Protein AF-A0A2B7YJL4-F1 (afdb_monomer_lite)

pLDDT: mean 85.76, std 15.24, range [23.42, 98.31]

Organism: Fusobacterium nucleatum subsp. polymorphum (NCBI:txid76857)

InterPro domains:
  IPR059470 Domain of unknown function DUF8426 [PF28530] (37-171)

Secondary structure (DSSP, 8-state):
---EEEEEEEETTEEEEEEEEEEETTEEEE-S---EEEEE--SSS--HHHHHHHTEEEE--TTS-HHHHHH--HHHHHHHHHHHTGGGGGGS-HHHHHHHHHHHHHHHHIIIII--TT-EEEEE---SSS--EEEEEEE-S--EE------EEETTTEE--EEEEEEEEEEEETTTS-HHHHHHHT---SEEEE--HHHHHHHHHHH-SEEEETTEEEEEEEE--SSPPPHHHHHHHHHHHHHHHHHHHHHHT----EEEEE-SSSSEEEEEEE-HHHHHHHHHHHHHHSTTT--S-S------

Radius of gyration: 22.69 Å; chains: 1; bounding box: 58×47×63 Å

Foldseek 3Di:
DWDFDFDWDDDPNDTDGFPATQDTPNFGEAQQPAWEKEAECADPDRCPVVCQVVQKDFDFQPLDFLVQLVPDDLVSQLVSCCVSQVVCCVVDPPVRSSVVSSLNSVVSNCLQPPHDFQHKYFYDYPDPPDPQKIWIWGFRAGKHFAPDQPAAHDPRRGGRGIITGIGTQDIDGLVPQDDLCVVCSVDPDRMDIDDDVVNVVSSVVRRDQWHDHNQKTKHKAWEQDPDDDDPVNVVVVVVVLVVLLVVLCVPVVWDPFKDWDWDNDPRTMIMIMDHPSSVVSSVVVCVVVCVVPDDDDDDPHPHD

Structure (mmCIF, N/CA/C/O backbone):
data_AF-A0A2B7YJL4-F1
#
_entry.id   AF-A0A2B7YJL4-F1
#
loop_
_atom_site.group_PDB
_atom_site.id
_atom_site.type_symbol
_atom_site.label_atom_id
_atom_site.label_alt_id
_atom_site.label_comp_id
_atom_site.label_asym_id
_atom_site.label_entity_id
_atom_site.label_seq_id
_atom_site.pdbx_PDB_ins_code
_atom_site.Cartn_x
_atom_site.Cartn_y
_atom_site.Cartn_z
_atom_site.occupancy
_atom_site.B_iso_or_equiv
_atom_site.auth_seq_id
_atom_site.auth_comp_id
_atom_site.auth_asym_id
_atom_site.auth_atom_id
_atom_site.pdbx_PDB_model_num
ATOM 1 N N . MET A 1 1 ? -7.735 -21.815 15.587 1.00 51.69 1 MET A N 1
ATOM 2 C CA . MET A 1 1 ? -6.979 -21.617 14.331 1.00 51.69 1 MET A CA 1
ATOM 3 C C . MET A 1 1 ? -7.391 -20.268 13.783 1.00 51.69 1 MET A C 1
ATOM 5 O O . MET A 1 1 ? -8.588 -20.047 13.678 1.00 51.69 1 MET A O 1
ATOM 9 N N . GLU A 1 2 ? -6.442 -19.371 13.521 1.00 75.81 2 GLU A N 1
ATOM 10 C CA . GLU A 1 2 ? -6.742 -18.061 12.925 1.00 75.81 2 GLU A CA 1
ATOM 11 C C . GLU A 1 2 ? -7.302 -18.250 11.510 1.00 75.81 2 GLU A C 1
ATOM 13 O O . GLU A 1 2 ? -6.743 -19.024 10.725 1.00 75.81 2 GLU A O 1
ATOM 18 N N . ASN A 1 3 ? -8.412 -17.583 11.182 1.00 88.00 3 ASN A N 1
ATOM 19 C CA . ASN A 1 3 ? -9.078 -17.770 9.898 1.00 88.00 3 ASN A CA 1
ATOM 20 C C . ASN A 1 3 ? -8.618 -16.711 8.891 1.00 88.00 3 ASN A C 1
ATOM 22 O O . ASN A 1 3 ? -9.212 -15.637 8.764 1.00 88.00 3 ASN A O 1
ATOM 26 N N . PHE A 1 4 ? -7.547 -17.015 8.159 1.00 90.31 4 PHE A N 1
ATOM 27 C CA . PHE A 1 4 ? -7.068 -16.150 7.085 1.00 90.31 4 PHE A CA 1
ATOM 28 C C . PHE A 1 4 ? -7.805 -16.402 5.770 1.00 90.31 4 PHE A C 1
ATOM 30 O O . PHE A 1 4 ? -7.922 -17.531 5.294 1.00 90.31 4 PHE A O 1
ATOM 37 N N . GLN A 1 5 ? -8.231 -15.314 5.133 1.00 89.06 5 GLN A N 1
ATOM 38 C CA . GLN A 1 5 ? -8.791 -15.322 3.789 1.00 89.06 5 GLN A CA 1
ATOM 39 C C . GLN A 1 5 ? -7.759 -14.795 2.794 1.00 89.06 5 GLN A C 1
ATOM 41 O O . GLN A 1 5 ? -7.171 -13.722 2.970 1.00 89.06 5 GLN A O 1
ATOM 46 N N . TYR A 1 6 ? -7.593 -15.542 1.710 1.00 88.81 6 TYR A N 1
ATOM 47 C CA . TYR A 1 6 ? -6.677 -15.254 0.613 1.00 88.81 6 TYR A CA 1
ATOM 48 C C . TYR A 1 6 ? -7.481 -14.945 -0.651 1.00 88.81 6 TYR A C 1
ATOM 50 O O . TYR A 1 6 ? -8.608 -15.418 -0.813 1.00 88.81 6 TYR A O 1
ATOM 58 N N . LEU A 1 7 ? -6.918 -14.159 -1.568 1.00 80.12 7 LEU A N 1
ATOM 59 C CA . LEU A 1 7 ? -7.573 -13.936 -2.856 1.00 80.12 7 LEU A CA 1
ATOM 60 C C . LEU A 1 7 ? -7.497 -15.177 -3.721 1.00 80.12 7 LEU A C 1
ATOM 62 O O . LEU A 1 7 ? -6.499 -15.881 -3.712 1.00 80.12 7 LEU A O 1
ATOM 66 N N . LYS A 1 8 ? -8.497 -15.362 -4.576 1.00 78.69 8 LYS A N 1
ATOM 67 C CA . LYS A 1 8 ? -8.427 -16.307 -5.687 1.00 78.69 8 LYS A CA 1
ATOM 68 C C . LYS A 1 8 ? -8.064 -15.559 -6.961 1.00 78.69 8 LYS A C 1
ATOM 70 O O . LYS A 1 8 ? -8.800 -14.666 -7.373 1.00 78.69 8 LYS A O 1
ATOM 75 N N . ILE A 1 9 ? -6.958 -15.930 -7.595 1.00 72.81 9 ILE A N 1
ATOM 76 C CA . ILE A 1 9 ? -6.575 -15.419 -8.914 1.00 72.81 9 ILE A CA 1
ATOM 77 C C . ILE A 1 9 ? -6.798 -16.488 -9.974 1.00 72.81 9 ILE A C 1
ATOM 79 O O . ILE A 1 9 ? -6.495 -17.665 -9.768 1.00 72.81 9 ILE A O 1
ATOM 83 N N . LYS A 1 10 ? -7.337 -16.072 -11.120 1.00 71.12 10 LYS A N 1
ATOM 84 C CA . LYS A 1 10 ? -7.506 -16.949 -12.275 1.00 71.12 10 LYS A CA 1
ATOM 85 C C . LYS A 1 10 ? -6.150 -17.150 -12.954 1.00 71.12 10 LYS A C 1
ATOM 87 O O . LYS A 1 10 ? -5.479 -16.179 -13.296 1.00 71.12 10 LYS A O 1
ATOM 92 N N . LYS A 1 11 ? -5.753 -18.404 -13.164 1.00 68.81 11 LYS A N 1
ATOM 93 C CA . LYS A 1 11 ? -4.556 -18.802 -13.912 1.00 68.81 11 LYS A CA 1
ATOM 94 C C . LYS A 1 11 ? -4.968 -19.836 -14.960 1.00 68.81 11 LYS A C 1
ATOM 96 O O . LYS A 1 11 ? -5.215 -20.998 -14.638 1.00 68.81 11 LYS A O 1
ATOM 101 N N . GLY A 1 12 ? -5.096 -19.393 -16.212 1.00 75.38 12 GLY A N 1
ATOM 102 C CA . GLY A 1 12 ? -5.728 -20.189 -17.268 1.00 75.38 12 GLY A CA 1
ATOM 103 C C . GLY A 1 12 ? -7.202 -20.454 -16.943 1.00 75.38 12 GLY A C 1
ATOM 104 O O . GLY A 1 12 ? -7.956 -19.513 -16.699 1.00 75.38 12 GLY A O 1
ATOM 105 N N . ASN A 1 13 ? -7.598 -21.728 -16.886 1.00 74.56 13 ASN A N 1
ATOM 106 C CA . ASN A 1 13 ? -8.968 -22.142 -16.550 1.00 74.56 13 ASN A CA 1
ATOM 107 C C . ASN A 1 13 ? -9.203 -22.391 -15.049 1.00 74.56 13 ASN A C 1
ATOM 109 O O . ASN A 1 13 ? -10.336 -22.640 -14.652 1.00 74.56 13 ASN A O 1
ATOM 113 N N . ASN A 1 14 ? -8.164 -22.295 -14.212 1.00 74.25 14 ASN A N 1
ATOM 114 C CA . ASN A 1 14 ? -8.245 -22.599 -12.781 1.00 74.25 14 ASN A CA 1
ATOM 115 C C . ASN A 1 14 ? -8.164 -21.336 -11.917 1.00 74.25 14 ASN A C 1
ATOM 117 O O . ASN A 1 14 ? -7.615 -20.318 -12.339 1.00 74.25 14 ASN A O 1
ATOM 121 N N . TYR A 1 15 ? -8.652 -21.424 -10.678 1.00 75.88 15 TYR A N 1
ATOM 122 C CA . TYR A 1 15 ? -8.436 -20.413 -9.641 1.00 75.88 15 TYR A CA 1
ATOM 123 C C . TYR A 1 15 ? -7.452 -20.941 -8.599 1.00 75.88 15 TYR A C 1
ATOM 125 O O . TYR A 1 15 ? -7.639 -22.036 -8.073 1.00 75.88 15 TYR A O 1
ATOM 133 N N . ILE A 1 16 ? -6.423 -20.157 -8.288 1.00 79.00 16 ILE A N 1
ATOM 134 C CA . ILE A 1 16 ? -5.454 -20.455 -7.227 1.00 79.00 16 ILE A CA 1
ATOM 135 C C . ILE A 1 16 ? -5.557 -19.403 -6.126 1.00 79.00 16 ILE A C 1
ATOM 137 O O . ILE A 1 16 ? -5.770 -18.224 -6.414 1.00 79.00 16 ILE A O 1
ATOM 141 N N . ASN A 1 17 ? -5.413 -19.825 -4.870 1.00 79.9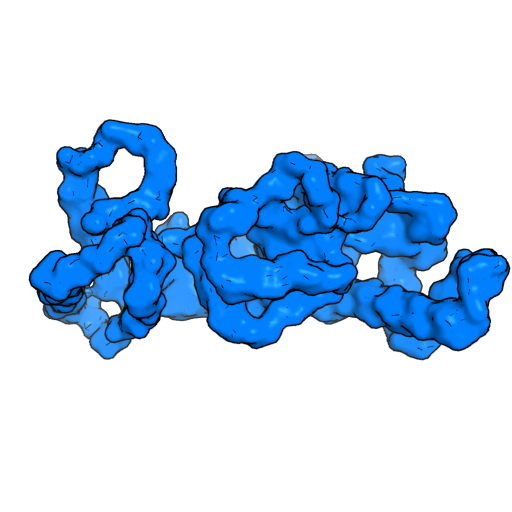4 17 ASN A N 1
ATOM 142 C CA . ASN A 1 17 ? -5.313 -18.885 -3.758 1.00 79.94 17 ASN A CA 1
ATOM 143 C C . ASN A 1 17 ? -3.970 -18.142 -3.830 1.00 79.94 17 ASN A C 1
ATOM 145 O O . ASN A 1 17 ? -2.943 -18.733 -4.164 1.00 79.94 17 ASN A O 1
ATOM 149 N N . THR A 1 18 ? -3.969 -16.853 -3.508 1.00 80.38 18 THR A N 1
ATOM 150 C CA . THR A 1 18 ? -2.747 -16.082 -3.298 1.00 80.38 18 THR A CA 1
ATOM 151 C C . THR A 1 18 ? -2.061 -16.549 -2.026 1.00 80.38 18 THR A C 1
ATOM 153 O O . THR A 1 18 ? -2.713 -16.968 -1.079 1.00 80.38 18 THR A O 1
ATOM 156 N N . GLU A 1 19 ? -0.743 -16.400 -1.965 1.00 84.00 19 GLU A N 1
ATOM 157 C CA . GLU A 1 19 ? 0.029 -16.641 -0.735 1.00 84.00 19 GLU A CA 1
ATOM 158 C C . GLU A 1 19 ? -0.136 -15.499 0.285 1.00 84.00 19 GLU A C 1
ATOM 160 O O . GLU A 1 19 ? 0.232 -15.620 1.449 1.00 84.00 19 GLU A O 1
ATOM 165 N N . VAL A 1 20 ? -0.698 -14.370 -0.155 1.00 86.00 20 VAL A N 1
ATOM 166 C CA . VAL A 1 20 ? -0.870 -13.154 0.642 1.00 86.00 20 VAL A CA 1
ATOM 167 C C . VAL A 1 20 ? -2.265 -13.139 1.274 1.00 86.00 20 VAL A C 1
ATOM 169 O O . VAL A 1 20 ? -3.247 -13.105 0.522 1.00 86.00 20 VAL A O 1
ATOM 172 N N . PRO A 1 21 ? -2.385 -13.134 2.616 1.00 90.19 21 PRO A N 1
ATOM 173 C CA . PRO A 1 21 ? -3.673 -12.972 3.276 1.00 90.19 21 PRO A CA 1
ATOM 174 C C . PRO A 1 21 ? -4.192 -11.544 3.082 1.00 90.19 21 PRO A C 1
ATOM 176 O O . PRO A 1 21 ? -3.427 -10.573 3.117 1.00 90.19 21 PRO A O 1
ATOM 179 N N . ILE A 1 22 ? -5.500 -11.414 2.874 1.00 90.50 22 ILE A N 1
ATOM 180 C CA . ILE A 1 22 ? -6.185 -10.119 2.736 1.00 90.50 22 ILE A CA 1
ATOM 181 C C . ILE A 1 22 ? -7.080 -9.833 3.925 1.00 90.50 22 ILE A C 1
ATOM 183 O O . ILE A 1 22 ? -7.204 -8.672 4.311 1.00 90.50 22 ILE A O 1
ATOM 187 N N . LYS A 1 23 ? -7.673 -10.873 4.512 1.00 92.50 23 LYS A N 1
ATOM 188 C CA . LYS A 1 23 ? -8.467 -10.740 5.727 1.00 92.50 23 LYS A CA 1
ATOM 189 C C . LYS A 1 23 ? -8.063 -11.776 6.766 1.00 92.50 23 LYS A C 1
ATOM 191 O O . LYS A 1 23 ? -7.633 -12.870 6.403 1.00 92.50 23 LYS A O 1
ATOM 196 N N . LYS A 1 24 ? -8.239 -11.425 8.032 1.00 93.38 24 LYS A N 1
ATOM 197 C CA . LYS A 1 24 ? -8.180 -12.295 9.205 1.00 93.38 24 LYS A CA 1
ATOM 198 C C . LYS A 1 24 ? -9.532 -12.173 9.897 1.00 93.38 24 LYS A C 1
ATOM 200 O O . LYS A 1 24 ? -9.975 -11.059 10.149 1.00 93.38 24 LYS A O 1
ATOM 205 N N . ASP 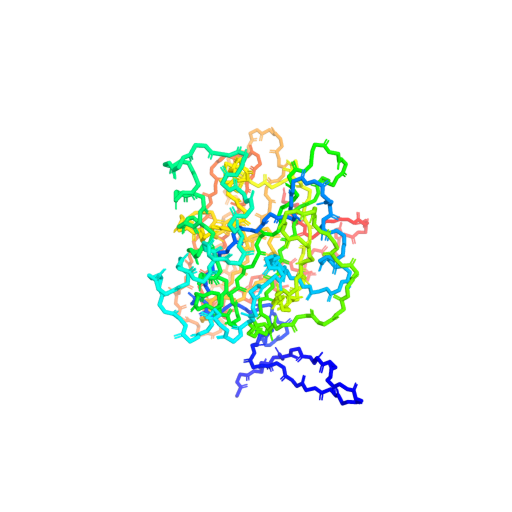A 1 25 ? -10.222 -13.292 10.088 1.00 91.25 25 ASP A N 1
ATOM 206 C CA . ASP A 1 25 ? -11.531 -13.336 10.753 1.00 91.25 25 ASP A CA 1
ATOM 207 C C . ASP A 1 25 ? -12.571 -12.381 10.113 1.00 91.25 25 ASP A C 1
ATOM 209 O O . ASP A 1 25 ? -13.416 -11.788 10.770 1.00 91.25 25 ASP A O 1
ATOM 213 N N . GLY A 1 26 ? -12.501 -12.215 8.782 1.00 90.56 26 GLY A N 1
ATOM 214 C CA . GLY A 1 26 ? -13.388 -11.334 8.002 1.00 90.56 26 GLY A CA 1
ATOM 215 C C . GLY A 1 26 ? -12.978 -9.852 7.955 1.00 90.56 26 GLY A C 1
ATOM 216 O O . GLY A 1 26 ? -13.506 -9.105 7.119 1.00 90.56 26 GLY A O 1
ATOM 217 N N . ILE A 1 27 ? -11.990 -9.454 8.758 1.00 93.06 27 ILE A N 1
ATOM 218 C CA . ILE A 1 27 ? -11.452 -8.093 8.890 1.00 93.06 27 ILE A CA 1
ATOM 219 C C . ILE A 1 27 ? -10.203 -7.940 8.016 1.00 93.06 27 ILE A C 1
ATOM 221 O O . ILE A 1 27 ? -9.424 -8.883 7.891 1.00 93.06 27 ILE A O 1
ATOM 225 N N . TYR A 1 28 ? -9.985 -6.779 7.387 1.00 94.81 28 TYR A N 1
ATOM 226 C CA . TYR A 1 28 ? -8.783 -6.548 6.574 1.00 94.81 28 TYR A CA 1
ATOM 227 C C . TYR A 1 28 ? -7.495 -6.758 7.374 1.00 94.81 28 TYR A C 1
ATOM 229 O O . TYR A 1 28 ? -7.426 -6.425 8.551 1.00 94.81 28 TYR A O 1
ATOM 237 N N . TYR A 1 29 ? -6.475 -7.325 6.728 1.00 95.12 29 TYR A N 1
ATOM 238 C CA . TYR A 1 29 ? -5.238 -7.732 7.386 1.00 95.12 29 TYR A CA 1
ATOM 239 C C . TYR A 1 29 ? -3.990 -7.201 6.675 1.00 95.12 29 TYR A C 1
ATOM 241 O O . TYR A 1 29 ? -3.737 -7.463 5.488 1.00 95.12 29 TYR A O 1
ATOM 249 N N . LEU A 1 30 ? -3.168 -6.514 7.459 1.00 95.44 30 LEU A N 1
ATOM 250 C CA . LEU A 1 30 ? -1.779 -6.184 7.188 1.00 95.44 30 LEU A CA 1
ATOM 251 C C . LEU A 1 30 ? -0.915 -6.981 8.171 1.00 95.44 30 LEU A C 1
ATOM 253 O O . LEU A 1 30 ? -1.233 -7.094 9.346 1.00 95.44 30 LEU A O 1
ATOM 257 N N . SER A 1 31 ? 0.189 -7.548 7.709 1.00 93.31 31 SER A N 1
ATOM 258 C CA . SER A 1 31 ? 1.137 -8.296 8.541 1.00 93.31 31 SER A CA 1
ATOM 259 C C . SER A 1 31 ? 2.011 -7.402 9.422 1.00 93.31 31 SER A C 1
ATOM 261 O O . SER A 1 31 ? 2.661 -7.896 10.340 1.00 93.31 31 SER A O 1
ATOM 263 N N . GLY A 1 32 ? 2.072 -6.101 9.121 1.00 93.12 32 GLY A N 1
ATOM 264 C CA . GLY A 1 32 ? 2.976 -5.145 9.757 1.00 93.12 32 GLY A CA 1
ATOM 265 C C . GLY A 1 32 ? 4.383 -5.131 9.148 1.00 93.12 32 GLY A C 1
ATOM 266 O O . GLY A 1 32 ? 5.209 -4.317 9.554 1.00 93.12 32 GLY A O 1
ATOM 267 N N . LYS A 1 33 ? 4.662 -5.996 8.164 1.00 94.00 33 LYS A N 1
ATOM 268 C CA . LYS A 1 33 ? 5.962 -6.109 7.473 1.00 94.00 33 LYS A CA 1
ATOM 269 C C . LYS A 1 33 ? 5.941 -5.541 6.053 1.00 94.00 33 LYS A C 1
ATOM 271 O O . LYS A 1 33 ? 6.953 -5.599 5.354 1.00 94.00 33 LYS A O 1
ATOM 276 N N . GLU A 1 34 ? 4.800 -5.016 5.615 1.00 95.75 34 GLU A N 1
ATOM 277 C CA . GLU A 1 34 ? 4.630 -4.441 4.287 1.00 95.75 34 GLU A CA 1
ATOM 278 C C . GLU A 1 34 ? 5.564 -3.251 4.069 1.00 95.75 34 GLU A C 1
ATOM 280 O O . GLU A 1 34 ? 5.701 -2.365 4.919 1.00 95.75 34 GLU A O 1
ATOM 285 N N . ARG A 1 35 ? 6.156 -3.173 2.875 1.00 97.75 35 ARG A N 1
ATOM 286 C CA . ARG A 1 35 ? 6.694 -1.907 2.375 1.00 97.75 35 ARG A CA 1
ATOM 287 C C . ARG A 1 35 ? 5.644 -1.209 1.530 1.00 97.75 35 ARG A C 1
ATOM 289 O O . ARG A 1 35 ? 4.771 -1.836 0.937 1.00 97.75 35 ARG A O 1
ATOM 296 N N . TYR A 1 36 ? 5.768 0.107 1.470 1.00 98.25 36 TYR A N 1
ATOM 297 C CA . TYR A 1 36 ? 4.818 0.985 0.807 1.00 98.25 36 TYR A CA 1
ATOM 298 C C . TYR A 1 36 ? 5.519 1.639 -0.372 1.00 98.25 36 TYR A C 1
ATOM 300 O O . TYR A 1 36 ? 6.654 2.106 -0.248 1.00 98.25 36 TYR A O 1
ATOM 308 N N . TRP A 1 37 ? 4.859 1.668 -1.520 1.00 97.88 37 TRP A N 1
ATOM 309 C CA . TRP A 1 37 ? 5.440 2.118 -2.775 1.00 97.88 37 TRP A CA 1
ATOM 310 C C . TRP A 1 37 ? 4.540 3.141 -3.435 1.00 97.88 37 TRP A C 1
ATOM 312 O O . TRP A 1 37 ? 3.395 2.855 -3.755 1.00 97.88 37 TRP A O 1
ATOM 322 N N . LEU A 1 38 ? 5.090 4.316 -3.706 1.00 95.88 38 LEU A N 1
ATOM 323 C CA . LEU A 1 38 ? 4.470 5.282 -4.591 1.00 95.88 38 LEU A CA 1
ATOM 324 C C . LEU A 1 38 ? 4.809 4.922 -6.041 1.00 95.88 38 LEU A C 1
ATOM 326 O O . LEU A 1 38 ? 5.988 4.864 -6.412 1.00 95.88 38 LEU A O 1
ATOM 330 N N . VAL A 1 39 ? 3.773 4.712 -6.849 1.00 94.75 39 VAL A N 1
ATOM 331 C CA . VAL A 1 39 ? 3.858 4.377 -8.274 1.00 94.75 39 VAL A CA 1
ATOM 332 C C . VAL A 1 39 ? 3.116 5.440 -9.075 1.00 94.75 39 VAL A C 1
ATOM 334 O O . VAL A 1 39 ? 2.023 5.859 -8.707 1.00 94.75 39 VAL A O 1
ATOM 337 N N . SER A 1 40 ? 3.721 5.903 -10.166 1.00 89.94 40 SER A N 1
ATOM 338 C CA . SER A 1 40 ? 3.106 6.848 -11.100 1.00 89.94 40 SER A CA 1
ATOM 339 C C . SER A 1 40 ? 2.704 6.128 -12.383 1.00 89.94 40 SER A C 1
ATOM 341 O O . SER A 1 40 ? 3.524 5.397 -12.936 1.00 89.94 40 SER A O 1
ATOM 343 N N . SER A 1 41 ? 1.494 6.387 -12.881 1.00 86.19 41 SER A N 1
ATOM 344 C CA . SER A 1 41 ? 0.956 5.788 -14.116 1.00 86.19 41 SER A CA 1
ATOM 345 C C . SER A 1 41 ? 1.668 6.202 -15.411 1.00 86.19 41 SER A C 1
ATOM 347 O O . SER A 1 41 ? 1.492 5.550 -16.428 1.00 86.19 41 SER A O 1
ATOM 349 N N . GLY A 1 42 ? 2.511 7.235 -15.417 1.00 76.50 42 GLY A N 1
ATOM 350 C CA . GLY A 1 42 ? 3.204 7.662 -16.636 1.00 76.50 42 GLY A CA 1
ATOM 351 C C . GLY A 1 42 ? 3.245 9.174 -16.781 1.00 76.50 42 GLY A C 1
ATOM 352 O O . GLY A 1 42 ? 2.899 9.905 -15.862 1.00 76.50 42 GLY A O 1
ATOM 353 N N . LYS A 1 43 ? 3.784 9.661 -17.901 1.00 66.12 43 LYS A N 1
ATOM 354 C CA . LYS A 1 43 ? 3.877 11.102 -18.225 1.00 66.12 43 LYS A CA 1
ATOM 355 C C . LYS A 1 43 ? 3.202 11.476 -19.542 1.00 66.12 43 LYS A C 1
ATOM 357 O O . LYS A 1 43 ? 2.906 12.649 -19.718 1.00 66.12 43 LYS A O 1
ATOM 362 N N . LYS A 1 44 ? 3.141 10.536 -20.481 1.00 66.69 44 LYS A N 1
ATOM 363 C CA . LYS A 1 44 ? 2.701 10.769 -21.857 1.00 66.69 44 LYS A CA 1
ATOM 364 C C . LYS A 1 44 ? 1.359 10.090 -22.049 1.00 66.69 44 LYS A C 1
ATOM 366 O O . LYS A 1 44 ? 0.362 10.782 -22.150 1.00 66.69 44 LYS A O 1
ATOM 371 N N . GLU A 1 45 ? 1.364 8.766 -21.955 1.00 69.25 45 GLU A N 1
ATOM 372 C CA . GLU A 1 45 ? 0.144 7.973 -21.882 1.00 69.25 45 GLU A CA 1
ATOM 373 C C . GLU A 1 45 ? -0.323 7.845 -20.432 1.00 69.25 45 GLU A C 1
ATOM 375 O O . GLU A 1 45 ? 0.491 7.630 -19.520 1.00 69.25 45 GLU A O 1
ATOM 380 N N . ASP A 1 46 ? -1.631 7.989 -20.231 1.00 75.62 46 ASP A N 1
ATOM 381 C CA . ASP A 1 46 ? -2.278 7.677 -18.964 1.00 75.62 46 ASP A CA 1
ATOM 382 C C . ASP A 1 46 ? -2.501 6.162 -18.866 1.00 75.62 46 ASP A C 1
ATOM 384 O O . ASP A 1 46 ? -3.449 5.606 -19.418 1.00 75.62 46 ASP A O 1
ATOM 388 N N . LEU A 1 47 ? -1.601 5.478 -18.155 1.00 86.75 47 LEU A N 1
ATOM 389 C CA . LEU A 1 47 ? -1.746 4.048 -17.872 1.00 86.75 47 LEU A CA 1
ATOM 390 C C . LEU A 1 47 ? -2.549 3.779 -16.596 1.00 86.75 47 LEU A C 1
ATOM 392 O O . LEU A 1 47 ? -2.643 2.621 -16.189 1.00 86.75 47 LEU A O 1
ATOM 396 N N . GLN A 1 48 ? -3.106 4.801 -15.934 1.00 89.12 48 GLN A N 1
ATOM 397 C CA . GLN A 1 48 ? -3.796 4.614 -14.662 1.00 89.12 48 GLN A CA 1
ATOM 398 C C . GLN A 1 48 ? -5.037 3.742 -14.851 1.00 89.12 48 GLN A C 1
ATOM 400 O O . GLN A 1 48 ? -5.159 2.724 -14.171 1.00 89.12 48 GLN A O 1
ATOM 405 N N . ASN A 1 49 ? -5.902 4.079 -15.812 1.00 89.62 49 ASN A N 1
ATOM 406 C CA . ASN A 1 49 ? -7.111 3.301 -16.094 1.00 89.62 49 ASN A CA 1
ATOM 407 C C . ASN A 1 49 ? -6.783 1.842 -16.463 1.00 89.62 49 ASN A C 1
ATOM 409 O O . ASN A 1 49 ? -7.273 0.949 -15.769 1.00 89.62 49 ASN A O 1
ATOM 413 N N . PRO A 1 50 ? -5.872 1.555 -17.418 1.00 91.44 50 PRO A N 1
ATOM 414 C CA . PRO A 1 50 ? -5.458 0.179 -17.686 1.00 91.44 50 PRO A CA 1
ATOM 415 C C . PRO A 1 50 ? -4.895 -0.560 -16.463 1.00 91.44 50 PRO A C 1
ATOM 417 O O . PRO A 1 50 ? -5.175 -1.743 -16.274 1.00 91.44 50 PRO A O 1
ATOM 420 N N . PHE A 1 51 ? -4.114 0.112 -15.610 1.00 94.00 51 PHE A N 1
ATOM 421 C CA . PHE A 1 51 ? -3.587 -0.471 -14.371 1.00 94.00 51 PHE A CA 1
ATOM 422 C C . PHE A 1 51 ? -4.701 -0.835 -13.383 1.00 94.00 51 PHE A C 1
ATOM 424 O O . PHE A 1 51 ? -4.668 -1.903 -12.758 1.00 94.00 51 PHE A O 1
ATOM 431 N N . ILE A 1 52 ? -5.712 0.024 -13.262 1.00 93.19 52 ILE A N 1
ATOM 432 C CA . ILE A 1 52 ? -6.873 -0.203 -12.403 1.00 93.19 52 ILE A CA 1
ATOM 433 C C . ILE A 1 52 ? -7.704 -1.373 -12.930 1.00 93.19 52 ILE A C 1
ATOM 435 O O . ILE A 1 52 ? -7.890 -2.360 -12.216 1.00 93.19 52 ILE A O 1
ATOM 439 N N . GLU A 1 53 ? -8.137 -1.293 -14.187 1.00 92.12 53 GLU A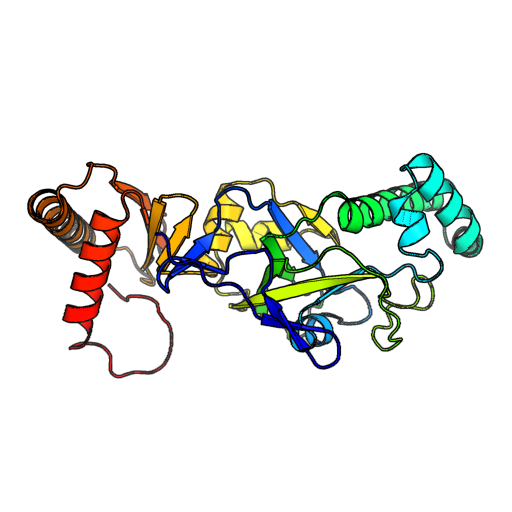 N 1
ATOM 440 C CA . GLU A 1 53 ? -9.022 -2.268 -14.832 1.00 92.12 53 GLU A CA 1
ATOM 441 C C . GLU A 1 53 ? -8.414 -3.672 -14.865 1.00 92.12 53 GLU A C 1
ATOM 443 O O . GLU A 1 53 ? -9.091 -4.660 -14.576 1.00 92.12 53 GLU A O 1
ATOM 448 N N . LYS A 1 54 ? -7.115 -3.772 -15.167 1.00 93.56 54 LYS A N 1
ATOM 449 C CA . LYS A 1 54 ? -6.410 -5.058 -15.256 1.00 93.56 54 LYS A CA 1
ATOM 450 C C . LYS A 1 54 ? -5.867 -5.548 -13.911 1.00 93.56 54 LYS A C 1
ATOM 452 O O . LYS A 1 54 ? -5.386 -6.680 -13.834 1.00 93.56 54 LYS A O 1
ATOM 457 N N . GLY A 1 55 ? -5.919 -4.734 -12.852 1.00 95.00 55 GLY A N 1
ATOM 458 C CA . GLY A 1 55 ? -5.358 -5.089 -11.544 1.00 95.00 55 GLY A CA 1
ATOM 459 C C . GLY A 1 55 ? -3.840 -5.268 -11.587 1.00 95.00 55 GLY A C 1
ATOM 460 O O . GLY A 1 55 ? -3.312 -6.285 -11.129 1.00 95.00 55 GLY A O 1
ATOM 461 N N . ILE A 1 56 ? -3.129 -4.316 -12.190 1.00 95.81 56 ILE A N 1
ATOM 462 C CA . ILE A 1 56 ? -1.676 -4.364 -12.386 1.00 95.81 56 ILE A CA 1
ATOM 463 C C . ILE A 1 56 ? -1.031 -3.005 -12.115 1.00 95.81 56 ILE A C 1
ATOM 465 O O . ILE A 1 56 ? -1.673 -1.967 -12.172 1.00 95.81 56 ILE A O 1
ATOM 469 N N . ILE A 1 57 ? 0.274 -3.012 -11.887 1.00 96.56 57 ILE A N 1
ATOM 470 C CA . ILE A 1 57 ? 1.159 -1.882 -12.176 1.00 96.56 57 ILE A CA 1
ATOM 471 C C . ILE A 1 57 ? 2.226 -2.356 -13.148 1.00 96.56 57 ILE A C 1
ATOM 473 O O . ILE A 1 57 ? 2.541 -3.548 -13.181 1.00 96.56 57 ILE A O 1
ATOM 477 N N . GLY A 1 58 ? 2.830 -1.440 -13.895 1.00 94.56 58 GLY A N 1
ATOM 478 C CA . GLY A 1 58 ? 3.859 -1.820 -14.847 1.00 94.56 58 GLY A CA 1
ATOM 479 C C . GLY A 1 58 ? 4.986 -0.815 -15.018 1.00 94.56 58 GLY A C 1
ATOM 480 O O . GLY A 1 58 ? 4.908 0.347 -14.616 1.00 94.56 58 GLY A O 1
ATOM 481 N N . ILE A 1 59 ? 6.057 -1.307 -15.629 1.00 93.81 59 ILE A N 1
ATOM 482 C CA . ILE A 1 59 ? 7.200 -0.536 -16.095 1.00 93.81 59 ILE A CA 1
ATOM 483 C C . ILE A 1 59 ? 7.561 -0.999 -17.512 1.00 93.81 59 ILE A C 1
ATOM 485 O O . ILE A 1 59 ? 7.547 -2.192 -17.807 1.00 93.81 59 ILE A O 1
ATOM 489 N N . GLY A 1 60 ? 7.873 -0.056 -18.404 1.00 91.94 60 GLY A N 1
ATOM 490 C CA . GLY A 1 60 ? 8.229 -0.378 -19.790 1.00 91.94 60 GLY A CA 1
ATOM 491 C C . GLY A 1 60 ? 9.673 -0.829 -19.983 1.00 91.94 60 GLY A C 1
ATOM 492 O O . GLY A 1 60 ? 10.231 -1.565 -19.161 1.00 91.94 60 GLY A O 1
ATOM 493 N N . TRP A 1 61 ? 10.294 -0.330 -21.054 1.00 93.50 61 TRP A N 1
ATOM 494 C CA . TRP A 1 61 ? 11.630 -0.698 -21.530 1.00 93.50 61 TRP A CA 1
ATOM 495 C C . TRP A 1 61 ? 11.624 -2.035 -22.259 1.00 93.50 61 TRP A C 1
ATOM 497 O O . TRP A 1 61 ? 12.360 -2.955 -21.891 1.00 93.50 61 TRP A O 1
ATOM 507 N N . ASP A 1 62 ? 10.809 -2.124 -23.303 1.00 94.25 62 ASP A N 1
ATOM 508 C CA . ASP A 1 62 ? 10.470 -3.378 -23.975 1.00 94.25 62 ASP A CA 1
ATOM 509 C C . ASP A 1 62 ? 11.619 -4.083 -24.700 1.00 94.25 62 ASP A C 1
ATOM 511 O O . ASP A 1 62 ? 11.600 -5.302 -24.845 1.00 94.25 62 ASP A O 1
ATOM 515 N N . LYS A 1 63 ? 12.690 -3.365 -25.047 1.00 95.12 63 LYS A N 1
ATOM 516 C CA . LYS A 1 63 ? 13.899 -3.993 -25.597 1.00 95.12 63 LYS A CA 1
ATOM 517 C C . LYS A 1 63 ? 14.621 -4.869 -24.576 1.00 95.12 63 LYS A C 1
ATOM 519 O O . LYS A 1 63 ? 15.391 -5.737 -24.978 1.00 95.12 63 LYS A O 1
ATOM 524 N N . VAL A 1 64 ? 14.428 -4.633 -23.276 1.00 95.75 64 VAL A N 1
ATOM 525 C CA . VAL A 1 64 ? 15.021 -5.430 -22.191 1.00 95.75 64 VAL A CA 1
ATOM 526 C C . VAL A 1 64 ? 13.965 -6.380 -21.651 1.00 95.75 64 VAL A C 1
ATOM 528 O O . VAL A 1 64 ? 12.880 -5.944 -21.272 1.00 95.75 64 VAL A O 1
ATOM 531 N N . THR A 1 65 ? 14.303 -7.660 -21.586 1.00 95.50 65 THR A N 1
ATOM 532 C CA . THR A 1 65 ? 13.433 -8.723 -21.072 1.00 95.50 65 THR A CA 1
ATOM 533 C C . THR A 1 65 ? 13.455 -8.775 -19.544 1.00 95.50 65 THR A C 1
ATOM 535 O O . THR A 1 65 ? 14.416 -8.349 -18.900 1.00 95.50 65 THR A O 1
ATOM 538 N N . ALA A 1 66 ? 12.408 -9.330 -18.939 1.00 95.06 66 ALA A N 1
ATOM 539 C CA . ALA A 1 66 ? 12.349 -9.617 -17.510 1.00 95.06 66 ALA A CA 1
ATOM 540 C C . ALA A 1 66 ? 13.517 -10.497 -17.039 1.00 95.06 66 ALA A C 1
ATOM 542 O O . ALA A 1 66 ? 14.046 -10.270 -15.952 1.00 95.06 66 ALA A O 1
ATOM 543 N N . GLU A 1 67 ? 13.930 -11.476 -17.847 1.00 94.75 67 GLU A N 1
ATOM 544 C CA . GLU A 1 67 ? 15.033 -12.374 -17.499 1.00 94.75 67 GLU A CA 1
ATOM 545 C C . GLU A 1 67 ? 16.359 -11.619 -17.404 1.00 94.75 67 GLU A C 1
ATOM 547 O O . GLU A 1 67 ? 17.054 -11.722 -16.396 1.00 94.75 67 GLU A O 1
ATOM 552 N N . GLU A 1 68 ? 16.653 -10.755 -18.382 1.00 96.56 68 GLU A N 1
ATOM 553 C CA . GLU A 1 68 ? 17.836 -9.891 -18.342 1.00 96.56 68 GLU A CA 1
ATOM 554 C C . GLU A 1 68 ? 17.864 -9.009 -17.089 1.00 96.56 68 GLU A C 1
ATOM 556 O O . GLU A 1 68 ? 18.931 -8.806 -16.515 1.00 96.56 68 GLU A O 1
ATOM 561 N N . VAL A 1 69 ? 16.717 -8.499 -16.626 1.00 96.19 69 VAL A N 1
ATOM 562 C CA . VAL A 1 69 ? 16.657 -7.710 -15.382 1.00 96.19 69 VAL A CA 1
ATOM 563 C C . VAL A 1 69 ? 16.929 -8.576 -14.150 1.00 96.19 69 VAL A C 1
ATOM 565 O O . VAL A 1 69 ? 17.627 -8.121 -13.245 1.00 96.19 69 VAL A O 1
ATOM 568 N N . LYS A 1 70 ? 16.383 -9.797 -14.096 1.00 93.31 70 LYS A N 1
ATOM 569 C CA . LYS A 1 70 ? 16.481 -10.691 -12.929 1.00 93.31 70 LYS A CA 1
ATOM 570 C C . LYS A 1 70 ? 17.898 -11.199 -12.687 1.00 93.31 70 LYS A C 1
ATOM 572 O O . LYS A 1 70 ? 18.314 -11.268 -11.533 1.00 93.31 70 LYS A O 1
ATOM 577 N N . ILE A 1 71 ? 18.619 -11.553 -13.751 1.00 93.12 71 ILE A N 1
ATOM 578 C CA . ILE A 1 71 ? 19.962 -12.143 -13.638 1.00 93.12 71 ILE A CA 1
ATOM 579 C C . ILE A 1 71 ? 21.074 -11.096 -13.540 1.00 93.12 71 ILE A C 1
ATOM 581 O O . ILE A 1 71 ? 22.181 -11.423 -13.122 1.00 93.12 71 ILE A O 1
ATOM 585 N N . SER A 1 72 ? 20.798 -9.847 -13.926 1.00 93.94 72 SER A N 1
ATOM 586 C CA . SER A 1 72 ? 21.816 -8.799 -13.982 1.00 93.94 72 SER A CA 1
ATOM 587 C C . SER A 1 72 ? 21.998 -8.088 -12.647 1.00 93.94 72 SER A C 1
ATOM 589 O O . SER A 1 72 ? 21.038 -7.675 -11.991 1.00 93.94 72 SER A O 1
ATOM 591 N N . ASN A 1 73 ? 23.246 -7.777 -12.309 1.00 94.88 73 ASN A N 1
ATOM 592 C CA . ASN A 1 73 ? 23.529 -6.704 -11.363 1.00 94.88 73 ASN A CA 1
ATOM 593 C C . ASN A 1 73 ? 23.378 -5.318 -12.028 1.00 94.88 73 ASN A C 1
ATOM 595 O O . ASN A 1 73 ? 23.184 -5.171 -13.236 1.00 94.88 73 ASN A O 1
ATOM 599 N N . LYS A 1 74 ? 23.501 -4.248 -11.236 1.00 93.94 74 LYS A N 1
ATOM 600 C CA . LYS A 1 74 ? 23.346 -2.868 -11.729 1.00 93.94 74 LYS A CA 1
ATOM 601 C C . LYS A 1 74 ? 24.318 -2.492 -12.849 1.00 93.94 74 LYS A C 1
ATOM 603 O O . LYS A 1 74 ? 23.940 -1.741 -13.747 1.00 93.94 74 LYS A O 1
ATOM 608 N N . LYS A 1 75 ? 25.568 -2.957 -12.795 1.00 95.75 75 LYS A N 1
ATOM 609 C CA . LYS A 1 75 ? 26.582 -2.625 -13.806 1.00 95.75 75 LYS A CA 1
ATOM 610 C C . LYS A 1 75 ? 26.268 -3.322 -15.130 1.00 95.75 75 LYS A C 1
ATOM 612 O O . LYS A 1 75 ? 26.323 -2.677 -16.172 1.00 95.75 75 LYS A O 1
ATOM 617 N N . GLU A 1 76 ? 25.888 -4.593 -15.077 1.00 96.88 76 GLU A N 1
ATOM 618 C CA . GLU A 1 76 ? 25.451 -5.369 -16.243 1.00 96.88 76 GLU A CA 1
ATOM 619 C C . GLU A 1 76 ? 24.200 -4.767 -16.875 1.00 96.88 76 GLU A C 1
ATOM 621 O O . GLU A 1 76 ? 24.202 -4.468 -18.069 1.00 96.88 76 GLU A O 1
ATOM 626 N N . LEU A 1 77 ? 23.176 -4.473 -16.070 1.00 96.75 77 LEU A N 1
ATOM 627 C CA . LEU A 1 77 ? 21.933 -3.906 -16.582 1.00 96.75 77 LEU A CA 1
ATOM 628 C C . LEU A 1 77 ? 22.149 -2.522 -17.213 1.00 96.75 77 LEU A C 1
ATOM 630 O O . LEU A 1 77 ? 21.532 -2.207 -18.230 1.00 96.75 77 LEU A O 1
ATOM 634 N N . ASN A 1 78 ? 23.063 -1.711 -16.667 1.00 96.00 78 ASN A N 1
ATOM 635 C CA . ASN A 1 78 ? 23.474 -0.456 -17.299 1.00 96.00 78 ASN A CA 1
ATOM 636 C C . ASN A 1 78 ? 24.055 -0.680 -18.699 1.00 96.00 78 ASN A C 1
ATOM 638 O O . ASN A 1 78 ? 23.712 0.061 -19.617 1.00 96.00 78 ASN A O 1
ATOM 642 N N . ASN A 1 79 ? 24.918 -1.683 -18.869 1.00 95.88 79 ASN A N 1
ATOM 643 C CA . ASN A 1 79 ? 25.521 -1.991 -20.164 1.00 95.88 79 ASN A CA 1
ATOM 644 C C . ASN A 1 79 ? 24.467 -2.494 -21.160 1.00 95.88 79 ASN A C 1
ATOM 646 O O . ASN A 1 79 ? 24.414 -2.002 -22.285 1.00 95.88 79 ASN A O 1
ATOM 650 N N . ILE A 1 80 ? 23.584 -3.403 -20.729 1.00 96.50 80 ILE A N 1
ATOM 651 C CA . ILE A 1 80 ? 22.478 -3.919 -21.551 1.00 96.50 80 ILE A CA 1
ATOM 652 C C . ILE A 1 80 ? 21.591 -2.765 -22.033 1.00 96.50 80 ILE A C 1
ATOM 654 O O . ILE A 1 80 ? 21.326 -2.633 -23.229 1.00 96.50 80 ILE A O 1
ATOM 658 N N . LEU A 1 81 ? 21.172 -1.887 -21.118 1.00 95.12 81 LEU A N 1
ATOM 659 C CA . LEU A 1 81 ? 20.362 -0.718 -21.451 1.00 95.12 81 LEU A CA 1
ATOM 660 C C . LEU A 1 81 ? 21.103 0.247 -22.387 1.00 95.12 81 LEU A C 1
ATOM 662 O O . LEU A 1 81 ? 20.502 0.753 -23.332 1.00 95.12 81 LEU A O 1
ATOM 666 N N . ALA A 1 82 ? 22.396 0.492 -22.162 1.00 93.56 82 ALA A N 1
ATOM 667 C CA . ALA A 1 82 ? 23.184 1.386 -23.005 1.00 93.56 82 ALA A CA 1
ATOM 668 C C . ALA A 1 82 ? 23.284 0.882 -24.454 1.00 93.56 82 ALA A C 1
ATOM 670 O O . ALA A 1 82 ? 23.163 1.684 -25.377 1.00 93.56 82 ALA A O 1
ATOM 671 N N . ILE A 1 83 ? 23.442 -0.431 -24.647 1.00 94.12 83 ILE A N 1
ATOM 672 C CA . ILE A 1 83 ? 23.494 -1.068 -25.969 1.00 94.12 83 ILE A CA 1
ATOM 673 C C . ILE A 1 83 ? 22.114 -1.021 -26.635 1.00 94.12 83 ILE A C 1
ATOM 675 O O . ILE A 1 83 ? 21.959 -0.496 -27.737 1.00 94.12 83 ILE A O 1
ATOM 679 N N . LYS A 1 84 ? 21.077 -1.514 -25.948 1.00 95.00 84 LYS A N 1
ATOM 680 C CA . LYS A 1 84 ? 19.728 -1.653 -26.522 1.00 95.00 84 LYS A CA 1
ATOM 681 C C . LYS A 1 84 ? 19.038 -0.313 -26.795 1.00 95.00 84 LYS A C 1
ATOM 683 O O . LYS A 1 84 ? 18.192 -0.218 -27.688 1.00 95.00 84 LYS A O 1
ATOM 688 N N . TYR A 1 85 ? 19.428 0.737 -26.073 1.00 91.50 85 TYR A N 1
ATOM 689 C CA . TYR A 1 85 ? 18.909 2.096 -26.233 1.00 91.50 85 TYR A CA 1
ATOM 690 C C . TYR A 1 85 ? 19.972 3.099 -26.696 1.00 91.50 85 TYR A C 1
ATOM 692 O O . TYR A 1 85 ? 19.825 4.300 -26.465 1.00 91.50 85 TYR A O 1
ATOM 700 N N . GLN A 1 86 ? 21.011 2.643 -27.403 1.00 86.69 86 GLN A N 1
ATOM 701 C CA . GLN A 1 86 ? 22.099 3.503 -27.889 1.00 86.69 86 GLN A CA 1
ATOM 702 C C . GLN A 1 86 ? 21.623 4.697 -28.730 1.00 86.69 86 GLN A C 1
ATOM 704 O O . GLN A 1 86 ? 22.243 5.757 -28.707 1.00 86.69 86 GLN A O 1
ATOM 709 N N . ASN A 1 87 ? 20.484 4.569 -29.421 1.00 83.25 87 ASN A N 1
ATOM 710 C CA . ASN A 1 87 ? 19.905 5.649 -30.225 1.00 83.25 87 ASN A CA 1
ATOM 711 C C . ASN A 1 87 ? 19.502 6.874 -29.388 1.00 83.25 87 ASN A C 1
ATOM 713 O O . ASN A 1 87 ? 19.418 7.970 -29.934 1.00 83.25 87 ASN A O 1
ATOM 717 N N . LEU A 1 88 ? 19.325 6.731 -28.069 1.00 80.00 88 LEU A N 1
ATOM 718 C CA . LEU A 1 88 ? 19.068 7.864 -27.176 1.00 80.00 88 LEU A CA 1
ATOM 719 C C . LEU A 1 88 ? 20.278 8.786 -27.001 1.00 80.00 88 LEU A C 1
ATOM 721 O O . LEU A 1 88 ? 20.084 9.946 -26.638 1.00 80.00 88 LEU A O 1
ATOM 725 N N . ASN A 1 89 ? 21.497 8.321 -27.302 1.00 68.88 89 ASN A N 1
ATOM 726 C CA . ASN A 1 89 ? 22.690 9.176 -27.325 1.00 68.88 89 ASN A CA 1
ATOM 727 C C . ASN A 1 89 ? 22.581 10.308 -28.352 1.00 68.88 89 ASN A C 1
ATOM 729 O O . ASN A 1 89 ? 23.235 11.330 -28.196 1.00 68.88 89 ASN A O 1
ATOM 733 N N . LYS A 1 90 ? 21.736 10.157 -29.381 1.00 68.75 90 LYS A N 1
ATOM 734 C CA . LYS A 1 90 ? 21.509 11.202 -30.390 1.00 68.75 90 LYS A CA 1
ATOM 735 C C . LYS A 1 90 ? 20.724 12.399 -29.845 1.00 68.75 90 LYS A C 1
ATOM 737 O O . LYS A 1 90 ? 20.761 13.467 -30.438 1.00 68.75 90 LYS A O 1
ATOM 742 N N . PHE A 1 91 ? 20.027 12.223 -28.720 1.00 67.50 91 PHE A N 1
ATOM 743 C CA . PHE A 1 91 ? 19.108 13.215 -28.153 1.00 67.50 91 PHE A CA 1
ATOM 744 C C . PHE A 1 91 ? 19.544 13.722 -26.774 1.00 67.50 91 PHE A C 1
ATOM 746 O O . PHE A 1 91 ? 18.823 14.493 -26.141 1.00 67.50 91 PHE A O 1
ATOM 753 N N . LYS A 1 92 ? 20.686 13.252 -26.258 1.00 73.00 92 LYS A N 1
ATOM 754 C CA . LYS A 1 92 ? 21.175 13.582 -24.916 1.00 73.00 92 LYS A CA 1
ATOM 755 C C . LYS A 1 92 ? 22.686 13.715 -24.916 1.00 73.00 92 LYS A C 1
ATOM 757 O O . LYS A 1 92 ? 23.379 12.859 -25.454 1.00 73.00 92 LYS A O 1
ATOM 762 N N . GLU A 1 93 ? 23.197 14.720 -24.209 1.00 82.56 93 GLU A N 1
ATOM 763 C CA . GLU A 1 93 ? 24.627 14.787 -23.913 1.00 82.56 93 GLU A CA 1
ATOM 764 C C . GLU A 1 93 ? 25.113 13.493 -23.224 1.00 82.56 93 GLU A C 1
ATOM 766 O O . GLU A 1 93 ? 24.377 12.927 -22.401 1.00 82.56 93 GLU A O 1
ATOM 771 N N . PRO A 1 94 ? 26.362 13.042 -23.461 1.00 80.38 94 PRO A N 1
ATOM 772 C CA . PRO A 1 94 ? 26.858 11.754 -22.959 1.00 80.38 94 PRO A CA 1
ATOM 773 C C . PRO A 1 94 ? 26.690 11.550 -21.445 1.00 80.38 94 PRO A C 1
ATOM 775 O O . PRO A 1 94 ? 26.308 10.471 -20.980 1.00 80.38 94 PRO A O 1
ATOM 778 N N . ARG A 1 95 ? 26.921 12.605 -20.648 1.00 81.69 95 ARG A N 1
ATOM 779 C CA . ARG A 1 95 ? 26.739 12.568 -19.185 1.00 81.69 95 ARG A CA 1
ATOM 780 C C . ARG A 1 95 ? 25.271 12.380 -18.793 1.00 81.69 95 ARG A C 1
ATOM 782 O O . ARG A 1 95 ? 24.968 11.592 -17.895 1.00 81.69 95 ARG A O 1
ATOM 789 N N . VAL A 1 96 ? 24.361 13.057 -19.492 1.00 84.38 96 VAL A N 1
ATOM 790 C CA . VAL A 1 96 ? 22.913 12.967 -19.264 1.00 84.38 96 VAL A CA 1
ATOM 791 C C . VAL A 1 96 ? 22.395 11.585 -19.656 1.00 84.38 96 VAL A C 1
ATOM 793 O O . VAL A 1 96 ? 21.598 11.005 -18.916 1.00 84.38 96 VAL A O 1
ATOM 796 N N . PHE A 1 97 ? 22.882 11.012 -20.760 1.00 86.94 97 PHE A N 1
ATOM 797 C CA . PHE A 1 97 ? 22.547 9.643 -21.153 1.00 86.94 97 PHE A CA 1
ATOM 798 C C . PHE A 1 97 ? 22.975 8.626 -20.090 1.00 86.94 97 PHE A C 1
ATOM 800 O O . PHE A 1 97 ? 22.137 7.864 -19.608 1.00 86.94 97 PHE A O 1
ATOM 807 N N . LYS A 1 98 ? 24.238 8.659 -19.642 1.00 87.38 98 LYS A N 1
ATOM 808 C CA . LYS A 1 98 ? 24.745 7.721 -18.623 1.00 87.38 98 LYS A CA 1
ATOM 809 C C . LYS A 1 98 ? 23.946 7.796 -17.317 1.00 87.38 98 LYS A C 1
ATOM 811 O O . LYS A 1 98 ? 23.602 6.763 -16.740 1.00 87.38 98 LYS A O 1
ATOM 816 N N . SER A 1 99 ? 23.616 9.009 -16.869 1.00 88.62 99 SER A N 1
ATOM 817 C CA . SER A 1 99 ? 22.769 9.222 -15.688 1.00 88.62 99 SER A CA 1
ATOM 818 C C . SER A 1 99 ? 21.360 8.652 -15.884 1.00 88.62 99 SER A C 1
ATOM 820 O O . SER A 1 99 ? 20.838 7.949 -15.017 1.00 88.62 99 SER A O 1
ATOM 822 N N . TYR A 1 100 ? 20.764 8.874 -17.057 1.00 88.69 100 TYR A N 1
ATOM 823 C CA . TYR A 1 100 ? 19.432 8.380 -17.396 1.00 88.69 100 TYR A CA 1
ATOM 824 C C . TYR A 1 100 ? 19.361 6.846 -17.467 1.00 88.69 100 TYR A C 1
ATOM 826 O O . TYR A 1 100 ? 18.417 6.259 -16.931 1.00 88.69 100 TYR A O 1
ATOM 834 N N . ILE A 1 101 ? 20.374 6.197 -18.049 1.00 92.44 101 ILE A N 1
ATOM 835 C CA . ILE A 1 101 ? 20.514 4.734 -18.055 1.00 92.44 101 ILE A CA 1
ATOM 836 C C . ILE A 1 101 ? 20.636 4.198 -16.626 1.00 92.44 101 ILE A C 1
ATOM 838 O O . ILE A 1 101 ? 19.846 3.345 -16.227 1.00 92.44 101 ILE A O 1
ATOM 842 N N . SER A 1 102 ? 21.536 4.762 -15.816 1.00 93.56 102 SER A N 1
ATOM 843 C CA . SER A 1 102 ? 21.725 4.355 -14.414 1.00 93.56 102 SER A CA 1
ATOM 844 C C . SER A 1 102 ? 20.448 4.499 -13.580 1.00 93.56 102 SER A C 1
ATOM 846 O O . SER A 1 102 ? 20.060 3.598 -12.831 1.00 93.56 102 SER A O 1
ATOM 848 N N . ALA A 1 103 ? 19.731 5.612 -13.749 1.00 91.81 103 ALA A N 1
ATOM 849 C CA . ALA A 1 103 ? 18.451 5.836 -13.092 1.00 91.81 103 ALA A CA 1
ATOM 850 C C . ALA A 1 103 ? 17.361 4.867 -13.572 1.00 91.81 103 ALA A C 1
ATOM 852 O O . ALA A 1 103 ? 16.406 4.622 -12.836 1.00 91.81 103 ALA A O 1
ATOM 853 N N . THR A 1 104 ? 17.453 4.356 -14.798 1.00 93.31 104 THR A N 1
ATOM 854 C CA . THR A 1 104 ? 16.515 3.376 -15.360 1.00 93.31 104 THR A CA 1
ATOM 855 C C . THR A 1 104 ? 16.812 1.974 -14.847 1.00 93.31 104 THR A C 1
ATOM 857 O O . THR A 1 104 ? 15.900 1.331 -14.332 1.00 93.31 104 THR A O 1
ATOM 860 N N . ALA A 1 105 ? 18.079 1.552 -14.863 1.00 96.25 105 ALA A N 1
ATOM 861 C CA . ALA A 1 105 ? 18.516 0.283 -14.287 1.00 96.25 105 ALA A CA 1
ATOM 862 C C . ALA A 1 105 ? 18.085 0.158 -12.822 1.00 96.25 105 ALA A C 1
ATOM 864 O O . ALA A 1 105 ? 17.493 -0.844 -12.439 1.00 96.25 105 ALA A O 1
ATOM 865 N N . ASN A 1 106 ? 18.283 1.213 -12.019 1.00 95.25 106 ASN A N 1
ATOM 866 C CA . ASN A 1 106 ? 17.807 1.230 -10.635 1.00 95.25 106 ASN A CA 1
ATOM 867 C C . ASN A 1 106 ? 16.294 0.977 -10.546 1.00 95.25 106 ASN A C 1
ATOM 869 O O . ASN A 1 106 ? 15.866 0.199 -9.708 1.00 95.25 106 ASN A O 1
ATOM 873 N N . LYS A 1 107 ? 15.466 1.615 -11.385 1.00 94.69 107 LYS A N 1
ATOM 874 C CA . LYS A 1 107 ? 14.006 1.414 -11.324 1.00 94.69 107 LYS A CA 1
ATOM 875 C C . LYS A 1 107 ? 13.618 -0.018 -11.683 1.00 94.69 107 LYS A C 1
ATOM 877 O O . LYS A 1 107 ? 12.801 -0.593 -10.977 1.00 94.69 107 LYS A O 1
ATOM 882 N N . LEU A 1 108 ? 14.220 -0.580 -12.731 1.00 96.56 108 LEU A N 1
ATOM 883 C CA . LEU A 1 108 ? 13.977 -1.962 -13.149 1.00 96.56 108 LEU A CA 1
ATOM 884 C C . LEU A 1 108 ? 14.376 -2.954 -12.049 1.00 96.56 108 LEU A C 1
ATOM 886 O O . LEU A 1 108 ? 13.572 -3.804 -11.679 1.00 96.56 108 LEU A O 1
ATOM 890 N N . LEU A 1 109 ? 15.560 -2.788 -11.454 1.00 96.19 109 LEU A N 1
ATOM 891 C CA . LEU A 1 109 ? 16.012 -3.640 -10.350 1.00 96.19 109 LEU A CA 1
ATOM 892 C C . LEU A 1 109 ? 15.095 -3.532 -9.132 1.00 96.19 109 LEU A C 1
ATOM 894 O O . LEU A 1 109 ? 14.746 -4.549 -8.550 1.00 96.19 109 LEU A O 1
ATOM 898 N N . ARG A 1 110 ? 14.650 -2.327 -8.761 1.00 96.00 110 ARG A N 1
ATOM 899 C CA . ARG A 1 110 ? 13.698 -2.157 -7.653 1.00 96.00 110 ARG A CA 1
ATOM 900 C C . ARG A 1 110 ? 12.359 -2.827 -7.943 1.00 96.00 110 ARG A C 1
ATOM 902 O O . ARG A 1 110 ? 11.814 -3.501 -7.075 1.00 96.00 110 ARG A O 1
ATOM 909 N N . PHE A 1 111 ? 11.849 -2.670 -9.161 1.00 97.12 111 PHE A N 1
ATOM 910 C CA . PHE A 1 111 ? 10.583 -3.268 -9.573 1.00 97.12 111 PHE A CA 1
ATOM 911 C C . PHE A 1 111 ? 10.623 -4.803 -9.489 1.00 97.12 111 PHE A C 1
ATOM 913 O O . PHE A 1 111 ? 9.699 -5.403 -8.957 1.00 97.12 111 PHE A O 1
ATOM 920 N N . PHE A 1 112 ? 11.712 -5.442 -9.931 1.00 96.81 112 PHE A N 1
ATOM 921 C CA . PHE A 1 112 ? 11.839 -6.907 -9.911 1.00 96.81 112 PHE A CA 1
ATOM 922 C C . PHE A 1 112 ? 12.300 -7.484 -8.570 1.00 96.81 112 PHE A C 1
ATOM 924 O O . PHE A 1 112 ? 11.815 -8.532 -8.139 1.00 96.81 112 PHE A O 1
ATOM 931 N N . ASN A 1 113 ? 13.252 -6.820 -7.916 1.00 94.38 113 ASN A N 1
ATOM 932 C CA . ASN A 1 113 ? 13.993 -7.397 -6.797 1.00 94.38 113 ASN A CA 1
ATOM 933 C C . ASN A 1 113 ? 13.593 -6.801 -5.460 1.00 94.38 113 ASN A C 1
ATOM 935 O O . ASN A 1 113 ? 13.737 -7.480 -4.443 1.00 94.38 113 ASN A O 1
ATOM 939 N N . GLU A 1 114 ? 13.097 -5.564 -5.437 1.00 96.00 114 GLU A N 1
ATOM 940 C CA . GLU A 1 114 ? 12.633 -4.964 -4.200 1.00 96.00 114 GLU A CA 1
ATOM 941 C C . GLU A 1 114 ? 11.166 -5.287 -3.994 1.00 96.00 114 GLU A C 1
ATOM 943 O O . GLU A 1 114 ? 10.945 -6.053 -3.076 1.00 96.00 114 GLU A O 1
ATOM 948 N N . ILE A 1 115 ? 10.203 -4.818 -4.795 1.00 97.56 115 ILE A N 1
ATOM 949 C CA . ILE A 1 115 ? 8.751 -5.009 -4.545 1.00 97.56 115 ILE A CA 1
ATOM 950 C C . ILE A 1 115 ? 8.400 -6.489 -4.289 1.00 97.56 115 ILE A C 1
ATOM 952 O O . ILE A 1 115 ? 8.737 -7.365 -5.090 1.00 97.56 115 ILE A O 1
ATOM 956 N N . LYS A 1 116 ? 7.750 -6.780 -3.153 1.00 95.44 116 LYS A N 1
ATOM 957 C CA . LYS A 1 116 ? 7.409 -8.146 -2.713 1.00 95.44 116 LYS A CA 1
ATOM 958 C C . LYS A 1 116 ? 5.905 -8.361 -2.597 1.00 95.44 116 LYS A C 1
ATOM 960 O O . LYS A 1 116 ? 5.129 -7.421 -2.478 1.00 95.44 116 LYS A O 1
ATOM 965 N N . LEU A 1 117 ? 5.523 -9.638 -2.596 1.00 94.88 117 LEU A N 1
ATOM 966 C CA . LEU A 1 117 ? 4.181 -10.084 -2.232 1.00 94.88 117 LEU A CA 1
ATOM 967 C C . LEU A 1 117 ? 3.761 -9.469 -0.892 1.00 94.88 117 LEU A C 1
ATOM 969 O O . LEU A 1 117 ? 4.527 -9.504 0.068 1.00 94.88 117 LEU A O 1
ATOM 973 N N . GLY A 1 118 ? 2.552 -8.916 -0.844 1.00 95.44 118 GLY A N 1
ATOM 974 C CA . GLY A 1 118 ? 1.995 -8.270 0.341 1.00 95.44 118 GLY A CA 1
ATOM 975 C C . GLY A 1 118 ? 2.272 -6.774 0.461 1.00 95.44 118 GLY A C 1
ATOM 976 O O . GLY A 1 118 ? 1.498 -6.114 1.144 1.00 95.44 118 GLY A O 1
ATOM 977 N N . ASP A 1 119 ? 3.283 -6.231 -0.228 1.00 98.12 119 ASP A N 1
ATOM 978 C CA . ASP A 1 119 ? 3.573 -4.792 -0.213 1.00 98.12 119 ASP A CA 1
ATOM 979 C C . ASP A 1 119 ? 2.358 -3.955 -0.656 1.00 98.12 119 ASP A C 1
ATOM 981 O O . ASP A 1 119 ? 1.521 -4.403 -1.446 1.00 98.12 119 ASP A O 1
ATOM 985 N N . ILE A 1 120 ? 2.294 -2.712 -0.178 1.00 98.31 120 ILE A N 1
ATOM 986 C CA . ILE A 1 120 ? 1.241 -1.752 -0.514 1.00 98.31 120 ILE A CA 1
ATOM 987 C C . ILE A 1 120 ? 1.707 -0.818 -1.629 1.00 98.31 120 ILE A C 1
ATOM 989 O O . ILE A 1 120 ? 2.796 -0.243 -1.585 1.00 98.31 120 ILE A O 1
ATOM 993 N N . ILE A 1 121 ? 0.850 -0.643 -2.627 1.00 98.25 121 ILE A N 1
ATOM 994 C CA . ILE A 1 121 ? 1.002 0.288 -3.736 1.00 98.25 121 ILE A CA 1
ATOM 995 C C . ILE A 1 121 ? 0.068 1.471 -3.514 1.00 98.25 121 ILE A C 1
ATOM 997 O O . ILE A 1 121 ? -1.138 1.294 -3.376 1.00 98.25 121 ILE A O 1
ATOM 1001 N N . VAL A 1 122 ? 0.634 2.672 -3.554 1.00 97.25 122 VAL A N 1
ATOM 1002 C CA . VAL A 1 122 ? -0.074 3.937 -3.734 1.00 97.25 122 VAL A CA 1
ATOM 1003 C C . VAL A 1 122 ? 0.115 4.337 -5.192 1.00 97.25 122 VAL A C 1
ATOM 1005 O O . VAL A 1 122 ? 1.189 4.801 -5.587 1.00 97.25 122 VAL A O 1
ATOM 1008 N N . LEU A 1 123 ? -0.904 4.116 -6.014 1.00 94.62 123 LEU A N 1
ATOM 1009 C CA . LEU A 1 123 ? -0.909 4.533 -7.407 1.00 94.62 123 LEU A CA 1
ATOM 1010 C C . LEU A 1 123 ? -1.468 5.944 -7.501 1.00 94.62 123 LEU A C 1
ATOM 1012 O O . LEU A 1 123 ? -2.614 6.212 -7.138 1.00 94.62 123 LEU A O 1
ATOM 1016 N N . LYS A 1 124 ? -0.643 6.833 -8.041 1.00 88.38 124 LYS A N 1
ATOM 1017 C CA . LYS A 1 124 ? -1.045 8.184 -8.392 1.00 88.38 124 LYS A CA 1
ATOM 1018 C C . LYS A 1 124 ? -0.989 8.390 -9.893 1.00 88.38 124 LYS A C 1
ATOM 1020 O O . LYS A 1 124 ? -0.080 7.896 -10.570 1.00 88.38 124 LYS A O 1
ATOM 1025 N N . ASP A 1 125 ? -1.897 9.214 -10.374 1.00 78.75 125 ASP A N 1
ATOM 1026 C CA . ASP A 1 125 ? -1.720 9.840 -11.666 1.00 78.75 125 ASP A CA 1
ATOM 1027 C C . ASP A 1 125 ? -0.745 11.021 -11.556 1.00 78.75 125 ASP A C 1
ATOM 1029 O O . ASP A 1 125 ? -0.501 11.612 -10.492 1.00 78.75 125 ASP A O 1
ATOM 1033 N N . LYS A 1 126 ? -0.106 11.312 -12.677 1.00 65.81 126 LYS A N 1
ATOM 1034 C CA . LYS A 1 126 ? 0.701 12.498 -12.894 1.00 65.81 126 LYS A CA 1
ATOM 1035 C C . LYS A 1 126 ? -0.019 13.538 -13.741 1.00 65.81 126 LYS A C 1
ATOM 1037 O O . LYS A 1 126 ? 0.404 14.694 -13.691 1.00 65.81 126 LYS A O 1
ATOM 1042 N N . SER A 1 127 ? -1.022 13.143 -14.525 1.00 52.38 127 SER A N 1
ATOM 1043 C CA . SER A 1 127 ? -1.731 14.075 -15.382 1.00 52.38 127 SER A CA 1
ATOM 1044 C C . SER A 1 127 ? -2.502 15.090 -14.544 1.00 52.38 127 SER A C 1
ATOM 1046 O O . SER A 1 127 ? -3.153 14.763 -13.557 1.00 52.38 127 SER A O 1
ATOM 1048 N N . SER A 1 128 ? -2.427 16.354 -14.949 1.00 48.38 128 SER A N 1
ATOM 1049 C CA . SER A 1 128 ? -3.308 17.420 -14.469 1.00 48.38 128 SER A CA 1
ATOM 1050 C C . SER A 1 128 ? -4.740 17.281 -15.009 1.00 48.38 128 SER A C 1
ATOM 1052 O O . SER A 1 128 ? -5.545 18.185 -14.811 1.00 48.38 128 SER A O 1
ATOM 1054 N N . SER A 1 129 ? -5.054 16.196 -15.727 1.00 46.97 129 SER A N 1
ATOM 1055 C CA . SER A 1 129 ? -6.373 15.924 -16.292 1.00 46.97 129 SER A CA 1
ATOM 1056 C C . SER A 1 129 ? -7.138 14.882 -15.468 1.00 46.97 129 SER A C 1
ATOM 1058 O O . SER A 1 129 ? -6.835 13.697 -15.526 1.00 46.97 129 SER A O 1
ATOM 1060 N N . ASN A 1 130 ? -8.169 15.351 -14.767 1.00 45.25 130 ASN A N 1
ATOM 1061 C CA . ASN A 1 130 ? -9.402 14.675 -14.333 1.00 45.25 130 ASN A CA 1
ATOM 1062 C C . ASN A 1 130 ? -9.371 13.378 -13.502 1.00 45.25 130 ASN A C 1
ATOM 1064 O O . ASN A 1 130 ? -10.403 13.087 -12.896 1.00 45.25 130 ASN A O 1
ATOM 1068 N N . SER A 1 131 ? -8.277 12.619 -13.382 1.00 55.25 131 SER A N 1
ATOM 1069 C CA . SER A 1 131 ? -8.238 11.528 -12.399 1.00 55.25 131 SER A CA 1
ATOM 1070 C C . SER A 1 131 ? -7.925 12.114 -11.015 1.00 55.25 131 SER A C 1
ATOM 1072 O O . SER A 1 131 ? -6.791 12.312 -10.577 1.00 55.25 131 SER A O 1
ATOM 1074 N N . ASN A 1 132 ? -8.991 12.487 -10.309 1.00 72.88 132 ASN A N 1
ATOM 1075 C CA . ASN A 1 132 ? -8.866 13.052 -8.971 1.00 72.88 132 ASN A CA 1
ATOM 1076 C C . ASN A 1 132 ? -8.521 11.981 -7.930 1.00 72.88 132 ASN A C 1
ATOM 1078 O O . ASN A 1 132 ? -8.319 12.328 -6.778 1.00 72.88 132 ASN A O 1
ATOM 1082 N N . SER A 1 133 ? -8.444 10.700 -8.297 1.00 87.94 133 SER A N 1
ATOM 1083 C CA . SER A 1 133 ? -8.370 9.591 -7.347 1.00 87.94 133 SER A CA 1
ATOM 1084 C C . SER A 1 133 ? -6.962 9.017 -7.193 1.00 87.94 133 SER A C 1
ATOM 1086 O O . SER A 1 133 ? -6.227 8.789 -8.155 1.00 87.94 133 SER A O 1
ATOM 1088 N N . ILE A 1 134 ? -6.608 8.730 -5.945 1.00 92.25 134 ILE A N 1
ATOM 1089 C CA . ILE A 1 134 ? -5.445 7.949 -5.535 1.00 92.25 134 ILE A CA 1
ATOM 1090 C C . ILE A 1 134 ? -5.920 6.536 -5.226 1.00 92.25 134 ILE A C 1
ATOM 1092 O O . ILE A 1 134 ? -6.915 6.351 -4.527 1.00 92.25 134 ILE A O 1
ATOM 1096 N N . TYR A 1 135 ? -5.206 5.542 -5.744 1.00 95.38 135 TYR A N 1
ATOM 1097 C CA . TYR A 1 135 ? -5.580 4.140 -5.601 1.00 95.38 135 TYR A CA 1
ATOM 1098 C C . TYR A 1 135 ? -4.597 3.425 -4.692 1.00 95.38 135 TYR A C 1
ATOM 1100 O O . TYR A 1 135 ? -3.380 3.559 -4.832 1.00 95.38 135 TYR A O 1
ATOM 1108 N N . PHE A 1 136 ? -5.138 2.621 -3.790 1.00 97.44 136 PHE A N 1
ATOM 1109 C CA . PHE A 1 136 ? -4.373 1.818 -2.856 1.00 97.44 136 PHE A CA 1
ATOM 1110 C C . PHE A 1 136 ? -4.573 0.348 -3.177 1.00 97.44 136 PHE A C 1
ATOM 1112 O O . PHE A 1 136 ? -5.707 -0.115 -3.332 1.00 97.44 136 PHE A O 1
ATOM 1119 N N . GLY A 1 137 ? -3.484 -0.401 -3.296 1.00 96.69 137 GLY A N 1
ATOM 1120 C CA . GLY A 1 137 ? -3.554 -1.809 -3.651 1.00 96.69 137 GLY A CA 1
ATOM 1121 C C . GLY A 1 137 ? -2.492 -2.655 -2.976 1.00 96.69 137 GLY A C 1
ATOM 1122 O O . GLY A 1 137 ? -1.452 -2.157 -2.563 1.00 96.69 137 GLY A O 1
ATOM 1123 N N . LYS A 1 138 ? -2.757 -3.955 -2.875 1.00 96.94 138 LYS A N 1
ATOM 1124 C CA . LYS A 1 138 ? -1.841 -4.947 -2.303 1.00 96.94 138 LYS A CA 1
ATOM 1125 C C . LYS A 1 138 ? -1.199 -5.770 -3.413 1.00 96.94 138 LYS A C 1
ATOM 1127 O O . LYS A 1 138 ? -1.896 -6.234 -4.316 1.00 96.94 138 LYS A O 1
ATOM 1132 N N . VAL A 1 139 ? 0.115 -5.965 -3.354 1.00 97.00 139 VAL A N 1
ATOM 1133 C CA . VAL A 1 139 ? 0.865 -6.767 -4.331 1.00 97.00 139 VAL A CA 1
ATOM 1134 C C . VAL A 1 139 ? 0.544 -8.249 -4.157 1.00 97.00 139 VAL A C 1
ATOM 1136 O O . VAL A 1 139 ? 0.704 -8.805 -3.070 1.00 97.00 139 VAL A O 1
ATOM 1139 N N . ILE A 1 140 ? 0.125 -8.899 -5.244 1.00 94.88 140 ILE A N 1
ATOM 1140 C CA . ILE A 1 140 ? -0.342 -10.297 -5.240 1.00 94.88 140 ILE A CA 1
ATOM 1141 C C . ILE A 1 140 ? 0.418 -11.199 -6.221 1.00 94.88 140 ILE A C 1
ATOM 1143 O O . ILE A 1 140 ? 0.133 -12.392 -6.300 1.00 94.88 140 ILE A O 1
ATOM 1147 N N . SER A 1 141 ? 1.397 -10.661 -6.953 1.00 93.12 141 SER A N 1
ATOM 1148 C CA . SER A 1 141 ? 2.332 -11.453 -7.760 1.00 93.12 141 SER A CA 1
ATOM 1149 C C . SER A 1 141 ? 3.760 -10.919 -7.667 1.00 93.12 141 SER A C 1
ATOM 1151 O O . SER A 1 141 ? 4.003 -9.792 -7.240 1.00 93.12 141 SER A O 1
ATOM 1153 N N . LYS A 1 142 ? 4.721 -11.734 -8.111 1.00 93.81 142 LYS A N 1
ATOM 1154 C CA . LYS A 1 142 ? 6.066 -11.253 -8.460 1.00 93.81 142 LYS A CA 1
ATOM 1155 C C . LYS A 1 142 ? 6.016 -10.513 -9.802 1.00 93.81 142 LYS A C 1
ATOM 1157 O O . LYS A 1 142 ? 5.051 -10.668 -10.553 1.00 93.81 142 LYS A O 1
ATOM 1162 N N . ALA A 1 143 ? 7.062 -9.742 -10.094 1.00 95.75 143 ALA A N 1
ATOM 1163 C CA . ALA A 1 143 ? 7.219 -9.095 -11.390 1.00 95.75 143 ALA A CA 1
ATOM 1164 C C . ALA A 1 143 ? 7.396 -10.130 -12.516 1.00 95.75 143 ALA A C 1
ATOM 1166 O O . ALA A 1 143 ? 8.208 -11.060 -12.406 1.00 95.75 143 ALA A O 1
ATOM 1167 N N . GLU A 1 144 ? 6.649 -9.951 -13.601 1.00 94.38 144 GLU A N 1
ATOM 1168 C CA . GLU A 1 144 ? 6.643 -10.833 -14.768 1.00 94.38 144 GLU A CA 1
ATOM 1169 C C . GLU A 1 144 ? 6.663 -10.047 -16.081 1.00 94.38 144 GLU A C 1
ATOM 1171 O O . GLU A 1 144 ? 6.386 -8.847 -16.111 1.00 94.38 144 GLU A O 1
ATOM 1176 N N . GLU A 1 145 ? 7.032 -10.733 -17.161 1.00 95.38 145 GLU A N 1
ATOM 1177 C CA . GLU A 1 145 ? 6.901 -10.208 -18.518 1.00 95.38 145 GLU A CA 1
ATOM 1178 C C . GLU A 1 145 ? 5.416 -10.188 -18.908 1.00 95.38 145 GLU A C 1
ATOM 1180 O O . GLU A 1 145 ? 4.688 -11.151 -18.656 1.00 95.38 145 GLU A O 1
ATOM 1185 N N . TYR A 1 146 ? 4.976 -9.108 -19.541 1.00 94.50 146 TYR A N 1
ATOM 1186 C CA . TYR A 1 146 ? 3.633 -8.941 -20.074 1.00 94.50 146 TYR A CA 1
ATOM 1187 C C . TYR A 1 146 ? 3.690 -8.992 -21.595 1.00 94.50 146 TYR A C 1
ATOM 1189 O O . TYR A 1 146 ? 4.319 -8.150 -22.233 1.00 94.50 146 TYR A O 1
ATOM 1197 N N . LEU A 1 147 ? 3.072 -10.026 -22.165 1.00 90.00 147 LEU A N 1
ATOM 1198 C CA . LEU A 1 147 ? 3.154 -10.316 -23.599 1.00 90.00 147 LEU A CA 1
ATOM 1199 C C . LEU A 1 147 ? 2.115 -9.548 -24.424 1.00 90.00 147 LEU A C 1
ATOM 1201 O O . LEU A 1 147 ? 2.257 -9.441 -25.642 1.00 90.00 147 LEU A O 1
ATOM 1205 N N . GLU A 1 148 ? 1.075 -9.026 -23.773 1.00 89.88 148 GLU A N 1
ATOM 1206 C CA . GLU A 1 148 ? 0.081 -8.177 -24.423 1.00 89.88 148 GLU A CA 1
ATOM 1207 C C . GLU A 1 148 ? 0.713 -6.817 -24.761 1.00 89.88 148 GLU A C 1
ATOM 1209 O O . GLU A 1 148 ? 1.429 -6.213 -23.961 1.00 89.88 148 GLU A O 1
ATOM 1214 N N . LYS A 1 149 ? 0.477 -6.347 -25.989 1.00 88.69 149 LYS A N 1
ATOM 1215 C CA . LYS A 1 149 ? 1.019 -5.086 -26.519 1.00 88.69 149 LYS A CA 1
ATOM 1216 C C . LYS A 1 149 ? -0.054 -4.002 -26.561 1.00 88.69 149 LYS A C 1
ATOM 1218 O O . LYS A 1 149 ? -0.252 -3.355 -27.582 1.00 88.69 149 LYS A O 1
ATOM 1223 N N . ASP A 1 150 ? -0.774 -3.843 -25.463 1.00 91.38 150 ASP A N 1
ATOM 1224 C CA . ASP A 1 150 ? -1.890 -2.903 -25.320 1.00 91.38 150 ASP A CA 1
ATOM 1225 C C . ASP A 1 150 ? -1.597 -1.762 -24.331 1.00 91.38 150 ASP A C 1
ATOM 1227 O O . ASP A 1 150 ? -2.389 -0.836 -24.196 1.00 91.38 150 ASP A O 1
ATOM 1231 N N . LEU A 1 151 ? -0.427 -1.782 -23.687 1.00 91.25 151 LEU A N 1
ATOM 1232 C CA . LEU A 1 151 ? 0.041 -0.738 -22.772 1.00 91.25 151 LEU A CA 1
ATOM 1233 C C . LEU A 1 151 ? 1.202 0.054 -23.386 1.00 91.25 151 LEU A C 1
ATOM 1235 O O . LEU A 1 151 ? 2.336 -0.020 -22.912 1.00 91.25 151 LEU A O 1
ATOM 1239 N N . TYR A 1 152 ? 0.962 0.762 -24.485 1.00 91.00 152 TYR A N 1
ATOM 1240 C CA . TYR A 1 152 ? 1.996 1.583 -25.122 1.00 91.00 152 TYR A CA 1
ATOM 1241 C C . TYR A 1 152 ? 2.401 2.773 -24.232 1.00 91.00 152 TYR A C 1
ATOM 1243 O O . TYR A 1 152 ? 1.559 3.353 -23.555 1.00 91.00 152 TYR A O 1
ATOM 1251 N N . VAL A 1 153 ? 3.693 3.124 -24.203 1.00 88.56 153 VAL A N 1
ATOM 1252 C CA . VAL A 1 153 ? 4.225 4.236 -23.391 1.00 88.56 153 VAL A CA 1
ATOM 1253 C C . VAL A 1 153 ? 4.700 5.390 -24.268 1.00 88.56 153 VAL A C 1
ATOM 1255 O O . VAL A 1 153 ? 4.244 6.515 -24.096 1.00 88.56 153 VAL A O 1
ATOM 1258 N N . ASP A 1 154 ? 5.685 5.137 -25.136 1.00 89.12 154 ASP A N 1
ATOM 1259 C CA . ASP A 1 154 ? 6.160 6.044 -26.187 1.00 89.12 154 ASP A CA 1
ATOM 1260 C C . ASP A 1 154 ? 7.177 5.344 -27.107 1.00 89.12 154 ASP A C 1
ATOM 1262 O O . ASP A 1 154 ? 7.578 4.208 -26.869 1.00 89.12 154 ASP A O 1
ATOM 1266 N N . GLU A 1 155 ? 7.652 6.045 -28.138 1.00 87.25 155 GLU A N 1
ATOM 1267 C CA . GLU A 1 155 ? 8.594 5.511 -29.134 1.00 87.25 155 GLU A CA 1
ATOM 1268 C C . GLU A 1 155 ? 9.969 5.129 -28.554 1.00 87.25 155 GLU A C 1
ATOM 1270 O O . GLU A 1 155 ? 10.730 4.374 -29.161 1.00 87.25 155 GLU A O 1
ATOM 1275 N N . ILE A 1 156 ? 10.324 5.684 -27.391 1.00 85.88 156 ILE A N 1
ATOM 1276 C CA . ILE A 1 156 ? 11.619 5.470 -26.745 1.00 85.88 156 ILE A CA 1
ATOM 1277 C C . ILE A 1 156 ? 11.570 4.228 -25.862 1.00 85.88 156 ILE A C 1
ATOM 1279 O O . ILE A 1 156 ? 12.464 3.386 -25.939 1.00 85.88 156 ILE A O 1
ATOM 1283 N N . VAL A 1 157 ? 10.572 4.164 -24.985 1.00 87.25 157 VAL A N 1
ATOM 1284 C CA . VAL A 1 157 ? 10.397 3.142 -23.948 1.00 87.25 157 VAL A CA 1
ATOM 1285 C C . VAL A 1 157 ? 9.657 1.919 -24.495 1.00 87.25 157 VAL A C 1
ATOM 1287 O O . VAL A 1 157 ? 9.845 0.819 -23.968 1.00 87.25 157 VAL A O 1
ATOM 1290 N N . GLY A 1 158 ? 8.847 2.121 -25.535 1.00 91.12 158 GLY A N 1
ATOM 1291 C CA . GLY A 1 158 ? 8.003 1.114 -26.153 1.00 91.12 158 GLY A CA 1
ATOM 1292 C C . GLY A 1 158 ? 6.781 0.802 -25.296 1.00 91.12 158 GLY A C 1
ATOM 1293 O O . GLY A 1 158 ? 6.089 1.712 -24.838 1.00 91.12 158 GLY A O 1
ATOM 1294 N N . TYR A 1 159 ? 6.518 -0.481 -25.065 1.00 92.88 159 TYR A N 1
ATOM 1295 C CA . TYR A 1 159 ? 5.385 -0.942 -24.259 1.00 92.88 159 TYR A CA 1
ATOM 1296 C C . TYR A 1 159 ? 5.733 -1.120 -22.778 1.00 92.88 159 TYR A C 1
ATOM 1298 O O . TYR A 1 159 ? 6.867 -1.416 -22.399 1.00 92.88 159 TYR A O 1
ATOM 1306 N N . CYS A 1 160 ? 4.718 -0.986 -21.929 1.00 92.62 160 CYS A N 1
ATOM 1307 C CA . CYS A 1 160 ? 4.718 -1.371 -20.527 1.00 92.62 160 CYS A CA 1
ATOM 1308 C C . CYS A 1 160 ? 4.664 -2.904 -20.414 1.00 92.62 160 CYS A C 1
ATOM 1310 O O . CYS A 1 160 ? 3.625 -3.495 -20.140 1.00 92.62 160 CYS A O 1
ATOM 1312 N N . ASN A 1 161 ? 5.795 -3.554 -20.691 1.00 94.19 161 ASN A N 1
ATOM 1313 C CA . ASN A 1 161 ? 5.895 -5.003 -20.874 1.00 94.19 161 ASN A CA 1
ATOM 1314 C C . ASN A 1 161 ? 6.375 -5.764 -19.628 1.00 94.19 161 ASN A C 1
ATOM 1316 O O . ASN A 1 161 ? 6.692 -6.947 -19.709 1.00 94.19 161 ASN A O 1
ATOM 1320 N N . LYS A 1 162 ? 6.499 -5.100 -18.477 1.00 96.00 162 LYS A N 1
ATOM 1321 C CA . LYS A 1 162 ? 6.853 -5.746 -17.207 1.00 96.00 162 LYS A CA 1
ATOM 1322 C C . LYS A 1 162 ? 5.846 -5.320 -16.164 1.00 96.00 162 LYS A C 1
ATOM 1324 O O . LYS A 1 162 ? 5.737 -4.128 -15.882 1.00 96.00 162 LYS A O 1
ATOM 1329 N N . ILE A 1 163 ? 5.122 -6.276 -15.597 1.00 96.44 163 ILE A N 1
ATOM 1330 C CA . ILE A 1 163 ? 3.996 -5.998 -14.704 1.00 96.44 163 ILE A CA 1
ATOM 1331 C C . ILE A 1 163 ? 4.156 -6.669 -13.347 1.00 96.44 163 ILE A C 1
ATOM 1333 O O . ILE A 1 163 ? 4.857 -7.667 -13.197 1.00 96.44 163 ILE A O 1
ATOM 1337 N N . ILE A 1 164 ? 3.448 -6.126 -12.364 1.00 96.69 164 ILE A N 1
ATOM 1338 C CA . ILE A 1 164 ? 3.144 -6.756 -11.083 1.00 96.69 164 ILE A CA 1
ATOM 1339 C C . ILE A 1 164 ? 1.631 -6.698 -10.918 1.00 96.69 164 ILE A C 1
ATOM 1341 O O . ILE A 1 164 ? 1.031 -5.642 -11.109 1.00 96.69 164 ILE A O 1
ATOM 1345 N N . ARG A 1 165 ? 1.012 -7.816 -10.542 1.00 95.25 165 ARG A N 1
ATOM 1346 C CA . ARG A 1 165 ? -0.422 -7.870 -10.256 1.00 95.25 165 ARG A CA 1
ATOM 1347 C C . ARG A 1 165 ? -0.695 -7.305 -8.873 1.00 95.25 165 ARG A C 1
ATOM 1349 O O . ARG A 1 165 ? -0.003 -7.621 -7.900 1.00 95.25 165 ARG A O 1
ATOM 1356 N N . VAL A 1 166 ? -1.735 -6.490 -8.802 1.00 95.94 166 VAL A N 1
ATOM 1357 C CA . VAL A 1 166 ? -2.150 -5.747 -7.619 1.00 95.94 166 VAL A CA 1
ATOM 1358 C C . VAL A 1 166 ? -3.646 -5.943 -7.425 1.00 95.94 166 VAL A C 1
ATOM 1360 O O . VAL A 1 166 ? -4.436 -5.800 -8.355 1.00 95.94 166 VAL A O 1
ATOM 1363 N N . LYS A 1 167 ? -4.056 -6.242 -6.193 1.00 94.31 167 LYS A N 1
ATOM 1364 C CA . LYS A 1 167 ? -5.457 -6.114 -5.801 1.00 94.31 167 LYS A CA 1
ATOM 1365 C C . LYS A 1 167 ? -5.692 -4.694 -5.322 1.00 94.31 167 LYS A C 1
ATOM 1367 O O . LYS A 1 167 ? -5.210 -4.339 -4.251 1.00 94.31 167 LYS A O 1
ATOM 1372 N N . TRP A 1 168 ? -6.457 -3.916 -6.077 1.00 95.25 168 TRP A N 1
ATOM 1373 C CA . TRP A 1 168 ? -6.952 -2.623 -5.613 1.00 95.25 168 TRP A CA 1
ATOM 1374 C C . TRP A 1 168 ? -7.933 -2.826 -4.455 1.00 95.25 168 TRP A C 1
ATOM 1376 O O . TRP A 1 168 ? -8.836 -3.665 -4.534 1.00 95.25 168 TRP A O 1
ATOM 1386 N N . LEU A 1 169 ? -7.680 -2.111 -3.361 1.00 94.50 169 LEU A N 1
ATOM 1387 C CA . LEU A 1 169 ? -8.390 -2.212 -2.088 1.00 94.50 169 LEU A CA 1
ATOM 1388 C C . LEU A 1 169 ? -9.327 -1.023 -1.886 1.00 94.50 169 LEU A C 1
ATOM 1390 O O . LEU A 1 169 ? -10.452 -1.212 -1.437 1.00 94.50 169 LEU A O 1
ATOM 1394 N N . LYS A 1 170 ? -8.872 0.185 -2.236 1.00 94.19 170 LYS A N 1
ATOM 1395 C CA . LYS A 1 170 ? -9.651 1.419 -2.111 1.00 94.19 170 LYS A CA 1
ATOM 1396 C C . LYS A 1 170 ? -9.149 2.484 -3.083 1.00 94.19 170 LYS A C 1
ATOM 1398 O O . LYS A 1 170 ? -7.982 2.473 -3.478 1.00 94.19 170 LYS A O 1
ATOM 1403 N N . SER A 1 171 ? -10.031 3.410 -3.436 1.00 93.50 171 SER A N 1
ATOM 1404 C CA . SER A 1 171 ? -9.697 4.667 -4.102 1.00 93.50 171 SER A CA 1
ATOM 1405 C C . SER A 1 171 ? -10.202 5.834 -3.264 1.00 93.50 171 SER A C 1
ATOM 1407 O O . SER A 1 171 ? -11.304 5.754 -2.722 1.00 93.50 171 SER A O 1
ATOM 1409 N N . VAL A 1 172 ? -9.421 6.906 -3.174 1.00 90.50 172 VAL A N 1
ATOM 1410 C CA . VAL A 1 172 ? -9.782 8.122 -2.431 1.00 90.50 172 VAL A CA 1
ATOM 1411 C C . VAL A 1 172 ? -9.482 9.337 -3.294 1.00 90.50 172 VAL A C 1
ATOM 1413 O O . VAL A 1 172 ? -8.454 9.375 -3.970 1.00 90.50 172 VAL A O 1
ATOM 1416 N N . GLU A 1 173 ? -10.356 10.339 -3.273 1.00 87.88 173 GLU A N 1
ATOM 1417 C CA . GLU A 1 173 ? -10.080 11.600 -3.955 1.00 87.88 173 GLU A CA 1
ATOM 1418 C C . GLU A 1 173 ? -8.876 12.316 -3.329 1.00 87.88 173 GLU A C 1
ATOM 1420 O O . GLU A 1 173 ? -8.711 12.413 -2.115 1.00 87.88 173 GLU A O 1
ATOM 1425 N N . ARG A 1 174 ? -8.027 12.880 -4.177 1.00 85.56 174 ARG A N 1
ATOM 1426 C CA . ARG A 1 174 ? -6.790 13.576 -3.829 1.00 85.56 174 ARG A CA 1
ATOM 1427 C C . ARG A 1 174 ? -7.039 14.808 -2.959 1.00 85.56 174 ARG A C 1
ATOM 1429 O O . ARG A 1 174 ? -6.165 15.221 -2.200 1.00 85.56 174 ARG A O 1
ATOM 1436 N N . THR A 1 175 ? -8.206 15.421 -3.094 1.00 83.25 175 THR A N 1
ATOM 1437 C CA . THR A 1 175 ? -8.665 16.527 -2.247 1.00 83.25 175 THR A CA 1
ATOM 1438 C C . THR A 1 175 ? -8.906 16.068 -0.810 1.00 83.25 175 THR A C 1
ATOM 1440 O O . THR A 1 175 ? -8.617 16.833 0.110 1.00 83.25 175 THR A O 1
ATOM 1443 N N . LEU A 1 176 ? -9.332 14.817 -0.621 1.00 83.38 176 LEU A N 1
ATOM 1444 C CA . LEU A 1 176 ? -9.766 14.253 0.659 1.00 83.38 176 LEU A CA 1
ATOM 1445 C C . LEU A 1 176 ? -8.656 13.556 1.450 1.00 83.38 176 LEU A C 1
ATOM 1447 O O . LEU A 1 176 ? -8.783 13.427 2.658 1.00 83.38 176 LEU A O 1
ATOM 1451 N N . ILE A 1 177 ? -7.560 13.149 0.808 1.00 87.00 177 ILE A N 1
ATOM 1452 C CA . ILE A 1 177 ? -6.444 12.523 1.532 1.00 87.00 177 ILE A CA 1
ATOM 1453 C C . ILE A 1 177 ? -5.769 13.486 2.523 1.00 87.00 177 ILE A C 1
ATOM 1455 O O . ILE A 1 177 ? -5.718 14.707 2.306 1.00 87.00 177 ILE A O 1
ATOM 1459 N N . GLY A 1 178 ? -5.174 12.920 3.570 1.00 84.44 178 GLY A N 1
ATOM 1460 C CA . GLY A 1 178 ? -4.391 13.665 4.553 1.00 84.44 178 GLY A CA 1
ATOM 1461 C C . GLY A 1 178 ? -3.156 14.403 4.000 1.00 84.44 178 GLY A C 1
ATOM 1462 O O . GLY A 1 178 ? -2.721 14.259 2.847 1.00 84.44 178 GLY A O 1
ATOM 1463 N N . ALA A 1 179 ? -2.611 15.293 4.834 1.00 86.19 179 ALA A N 1
ATOM 1464 C CA . ALA A 1 179 ? -1.540 16.211 4.453 1.00 86.19 179 ALA A CA 1
ATOM 1465 C C . ALA A 1 179 ? -0.206 15.494 4.183 1.00 86.19 179 ALA A C 1
ATOM 1467 O O . ALA A 1 179 ? 0.521 15.867 3.257 1.00 86.19 179 ALA A O 1
ATOM 1468 N N . GLU A 1 180 ? 0.112 14.452 4.953 1.00 89.88 180 GLU A N 1
ATOM 1469 C CA . GLU A 1 180 ? 1.376 13.721 4.829 1.00 89.88 180 GLU A CA 1
ATOM 1470 C C . GLU A 1 180 ? 1.449 12.989 3.479 1.00 89.88 180 GLU A C 1
ATOM 1472 O O . GLU A 1 180 ? 2.466 13.035 2.774 1.00 89.88 180 GLU A O 1
ATOM 1477 N N . LEU A 1 181 ? 0.342 12.374 3.056 1.00 90.00 181 LEU A N 1
ATOM 1478 C CA . LEU A 1 181 ? 0.223 11.725 1.761 1.00 90.00 181 LEU A CA 1
ATOM 1479 C C . LEU A 1 181 ? 0.260 12.761 0.632 1.00 90.00 181 LEU A C 1
ATOM 1481 O O . LEU A 1 181 ? 1.006 12.574 -0.335 1.00 90.00 181 LEU A O 1
ATOM 1485 N N . LYS A 1 182 ? -0.449 13.895 0.767 1.00 89.19 182 LYS A N 1
ATOM 1486 C CA . LYS A 1 182 ? -0.410 15.005 -0.211 1.00 89.19 182 LYS A CA 1
ATOM 1487 C C . LYS A 1 182 ? 1.020 15.457 -0.515 1.00 89.19 182 LYS A C 1
ATOM 1489 O O . LYS A 1 182 ? 1.357 15.653 -1.689 1.00 89.19 182 LYS A O 1
ATOM 1494 N N . LEU A 1 183 ? 1.876 15.566 0.505 1.00 87.69 183 LEU A N 1
ATOM 1495 C CA . LEU A 1 183 ? 3.275 15.971 0.339 1.00 87.69 183 LEU A CA 1
ATOM 1496 C C . LEU A 1 183 ? 4.051 15.000 -0.555 1.00 87.69 183 LEU A C 1
ATOM 1498 O O . LEU A 1 183 ? 4.709 15.434 -1.508 1.00 87.69 183 LEU A O 1
ATOM 1502 N N . ILE A 1 184 ? 3.947 13.688 -0.325 1.00 89.75 184 ILE A N 1
ATOM 1503 C CA . ILE A 1 184 ? 4.705 12.713 -1.125 1.00 89.75 184 ILE A CA 1
ATOM 1504 C C . ILE A 1 184 ? 4.177 12.580 -2.559 1.00 89.75 184 ILE A C 1
ATOM 1506 O O . ILE A 1 184 ? 4.942 12.244 -3.470 1.00 89.75 184 ILE A O 1
ATOM 1510 N N . LEU A 1 185 ? 2.904 12.911 -2.809 1.00 88.00 185 LEU A N 1
ATOM 1511 C CA . LEU A 1 185 ? 2.335 12.910 -4.159 1.00 88.00 185 LEU A CA 1
ATOM 1512 C C . LEU A 1 185 ? 2.969 13.959 -5.082 1.00 88.00 185 LEU A C 1
ATOM 1514 O O . LEU A 1 185 ? 2.873 13.816 -6.304 1.00 88.00 185 LEU A O 1
ATOM 1518 N N . THR A 1 186 ? 3.666 14.967 -4.550 1.00 83.56 186 THR A N 1
ATOM 1519 C CA . THR A 1 186 ? 4.456 15.923 -5.353 1.00 83.56 186 THR A CA 1
ATOM 1520 C C . THR A 1 186 ? 5.699 15.289 -5.992 1.00 83.56 186 THR A C 1
ATOM 1522 O O . THR A 1 186 ? 6.262 15.832 -6.947 1.00 83.56 186 THR A O 1
ATOM 1525 N N . SER A 1 187 ? 6.111 14.102 -5.525 1.00 83.44 187 SER A N 1
ATOM 1526 C CA . SER A 1 187 ? 7.289 13.387 -6.022 1.00 83.44 187 SER A CA 1
ATOM 1527 C C . SER A 1 187 ? 7.267 13.232 -7.543 1.00 83.44 187 SER A C 1
ATOM 1529 O O . SER A 1 187 ? 6.315 12.724 -8.138 1.00 83.44 187 SER A O 1
ATOM 1531 N N . ARG A 1 188 ? 8.353 13.627 -8.215 1.00 81.38 188 ARG A N 1
ATOM 1532 C CA . ARG A 1 188 ? 8.468 13.493 -9.679 1.00 81.38 188 ARG A CA 1
ATOM 1533 C C . ARG A 1 188 ? 8.894 12.090 -10.122 1.00 81.38 188 ARG A C 1
ATOM 1535 O O . ARG A 1 188 ? 8.889 11.829 -11.331 1.00 81.38 188 ARG A O 1
ATOM 1542 N N . HIS A 1 189 ? 9.265 11.221 -9.181 1.00 83.06 189 HIS A N 1
ATOM 1543 C CA . HIS A 1 189 ? 9.722 9.861 -9.448 1.00 83.06 189 HIS A CA 1
ATOM 1544 C C . HIS A 1 189 ? 8.557 8.949 -9.847 1.00 83.06 189 HIS A C 1
ATOM 1546 O O . HIS A 1 189 ? 7.463 9.056 -9.309 1.00 83.06 189 HIS A O 1
ATOM 1552 N N . ALA A 1 190 ? 8.808 8.048 -10.802 1.00 84.38 190 ALA A N 1
ATOM 1553 C CA . ALA A 1 190 ? 7.806 7.082 -11.256 1.00 84.38 190 ALA A CA 1
ATOM 1554 C C . ALA A 1 190 ? 7.618 5.905 -10.283 1.00 84.38 190 ALA A C 1
ATOM 1556 O O . ALA A 1 190 ? 6.557 5.299 -10.257 1.00 84.38 190 ALA A O 1
ATOM 1557 N N . LEU A 1 191 ? 8.655 5.591 -9.501 1.00 92.75 191 LEU A N 1
ATOM 1558 C CA . LEU A 1 191 ? 8.659 4.520 -8.513 1.00 92.75 191 LEU A CA 1
ATOM 1559 C C . LEU A 1 191 ? 9.520 4.940 -7.320 1.00 92.75 191 LEU A C 1
ATOM 1561 O O . LEU A 1 191 ? 10.715 5.219 -7.485 1.00 92.75 191 LEU A O 1
ATOM 1565 N N . SER A 1 192 ? 8.936 4.963 -6.125 1.00 93.50 192 SER A N 1
ATOM 1566 C CA . SER A 1 192 ? 9.658 5.252 -4.884 1.00 93.50 192 SER A CA 1
ATOM 1567 C C . SER A 1 192 ? 9.043 4.541 -3.687 1.00 93.50 192 SER A C 1
ATOM 1569 O O . SER A 1 192 ? 7.852 4.668 -3.437 1.00 93.50 192 SER A O 1
ATOM 1571 N N . MET A 1 193 ? 9.876 3.852 -2.911 1.00 96.12 193 MET A N 1
ATOM 1572 C CA . MET A 1 193 ? 9.505 3.358 -1.586 1.00 96.12 193 MET A CA 1
ATOM 1573 C C . MET A 1 193 ? 9.224 4.528 -0.635 1.00 96.12 193 MET A C 1
ATOM 1575 O O . MET A 1 193 ? 10.008 5.475 -0.565 1.00 96.12 193 MET A O 1
ATOM 1579 N N . ILE A 1 194 ? 8.122 4.438 0.099 1.00 96.69 194 ILE A N 1
ATOM 1580 C CA . ILE A 1 194 ? 7.710 5.367 1.147 1.00 96.69 194 ILE A CA 1
ATOM 1581 C C . ILE A 1 194 ? 8.382 4.909 2.443 1.00 96.69 194 ILE A C 1
ATOM 1583 O O . ILE A 1 194 ? 8.134 3.804 2.923 1.00 96.69 194 ILE A O 1
ATOM 1587 N N . GLN A 1 195 ? 9.272 5.739 2.987 1.00 94.31 195 GLN A N 1
ATOM 1588 C CA . GLN A 1 195 ? 10.013 5.436 4.219 1.00 94.31 195 GLN A CA 1
ATOM 1589 C C . GLN A 1 195 ? 9.390 6.067 5.467 1.00 94.31 195 GLN A C 1
ATOM 1591 O O . GLN A 1 195 ? 9.513 5.496 6.541 1.00 94.31 195 GLN A O 1
ATOM 1596 N N . ASN A 1 196 ? 8.718 7.212 5.327 1.00 94.69 196 ASN A N 1
ATOM 1597 C CA . ASN A 1 196 ? 8.135 7.945 6.449 1.00 94.69 196 ASN A CA 1
ATOM 1598 C C . ASN A 1 196 ? 6.956 7.162 7.058 1.00 94.69 196 ASN A C 1
ATOM 1600 O O . ASN A 1 196 ? 5.946 6.957 6.385 1.00 94.69 196 ASN A O 1
ATOM 1604 N N . GLU A 1 197 ? 7.084 6.752 8.322 1.00 93.12 197 GLU A N 1
ATOM 1605 C CA . GLU A 1 197 ? 6.053 5.992 9.045 1.00 93.12 197 GLU A CA 1
ATOM 1606 C C . GLU A 1 197 ? 4.732 6.756 9.190 1.00 93.12 197 GLU A C 1
ATOM 1608 O O . GLU A 1 197 ? 3.680 6.142 9.067 1.00 93.12 197 GLU A O 1
ATOM 1613 N N . LYS A 1 198 ? 4.749 8.090 9.341 1.00 92.38 198 LYS A N 1
ATOM 1614 C CA . LYS A 1 198 ? 3.509 8.887 9.403 1.00 92.38 198 LYS A CA 1
ATOM 1615 C C . LYS A 1 198 ? 2.698 8.768 8.117 1.00 92.38 198 LYS A C 1
ATOM 1617 O O . LYS A 1 198 ? 1.484 8.609 8.165 1.00 92.38 198 LYS A O 1
ATOM 1622 N N . VAL A 1 199 ? 3.385 8.788 6.973 1.00 94.62 199 VAL A N 1
ATOM 1623 C CA . VAL A 1 199 ? 2.750 8.611 5.661 1.00 94.62 199 VAL A CA 1
ATOM 1624 C C . VAL A 1 199 ? 2.202 7.191 5.520 1.00 94.62 199 VAL A C 1
ATOM 1626 O O . VAL A 1 199 ? 1.116 7.016 4.984 1.00 94.62 199 VAL A O 1
ATOM 1629 N N . LYS A 1 200 ? 2.920 6.168 6.001 1.00 95.88 200 LYS A N 1
ATOM 1630 C CA . LYS A 1 200 ? 2.431 4.777 5.973 1.00 95.88 200 LYS A CA 1
ATOM 1631 C C . LYS A 1 200 ? 1.192 4.592 6.848 1.00 95.88 200 LYS A C 1
ATOM 1633 O O . LYS A 1 200 ? 0.234 3.965 6.411 1.00 95.88 200 LYS A O 1
ATOM 1638 N N . ASP A 1 201 ? 1.207 5.155 8.053 1.00 93.44 201 ASP A N 1
ATOM 1639 C CA . ASP A 1 201 ? 0.062 5.144 8.963 1.00 93.44 201 ASP A CA 1
ATOM 1640 C C . ASP A 1 201 ? -1.139 5.867 8.331 1.00 93.44 201 ASP A C 1
ATOM 1642 O O . ASP A 1 201 ? -2.251 5.349 8.370 1.00 93.44 201 ASP A O 1
ATOM 1646 N N . GLU A 1 202 ? -0.919 7.011 7.674 1.00 92.94 202 GLU A N 1
ATOM 1647 C CA . GLU A 1 202 ? -1.972 7.703 6.923 1.00 92.94 202 GLU A CA 1
ATOM 1648 C C . GLU A 1 202 ? -2.519 6.839 5.782 1.00 92.94 202 GLU A C 1
ATOM 1650 O O . GLU A 1 202 ? -3.724 6.642 5.713 1.00 92.94 202 GLU A O 1
ATOM 1655 N N . VAL A 1 203 ? -1.662 6.215 4.965 1.00 96.12 203 VAL A N 1
ATOM 1656 C CA . VAL A 1 203 ? -2.091 5.279 3.906 1.00 96.12 203 VAL A CA 1
ATOM 1657 C C . VAL A 1 203 ? -2.979 4.156 4.460 1.00 96.12 203 VAL A C 1
ATOM 1659 O O . VAL A 1 203 ? -3.969 3.798 3.826 1.00 96.12 203 VAL A O 1
ATOM 1662 N N . ASN A 1 204 ? -2.668 3.611 5.637 1.00 95.56 204 ASN A N 1
ATOM 1663 C CA . ASN A 1 204 ? -3.486 2.564 6.255 1.00 95.56 204 ASN A CA 1
ATOM 1664 C C . ASN A 1 204 ? -4.870 3.063 6.661 1.00 95.56 204 ASN A C 1
ATOM 1666 O O . ASN A 1 204 ? -5.858 2.404 6.344 1.00 95.56 204 ASN A O 1
ATOM 1670 N N . ARG A 1 205 ? -4.944 4.237 7.295 1.00 92.06 205 ARG A N 1
ATOM 1671 C CA . ARG A 1 205 ? -6.217 4.863 7.678 1.00 92.06 205 ARG A CA 1
ATOM 1672 C C . ARG A 1 205 ? -7.054 5.274 6.469 1.00 92.06 205 ARG A C 1
ATOM 1674 O O . ARG A 1 205 ? -8.272 5.134 6.489 1.00 92.06 205 ARG A O 1
ATOM 1681 N N . GLU A 1 206 ? -6.408 5.718 5.392 1.00 91.81 206 GLU A N 1
ATOM 1682 C CA . GLU A 1 206 ? -7.095 5.993 4.129 1.00 91.81 206 GLU A CA 1
ATOM 1683 C C . GLU A 1 206 ? -7.672 4.711 3.526 1.00 91.81 206 GLU A C 1
ATOM 1685 O O . GLU A 1 206 ? -8.768 4.742 2.972 1.00 91.81 206 GLU A O 1
ATOM 1690 N N . MET A 1 207 ? -6.982 3.569 3.649 1.00 93.38 207 MET A N 1
ATOM 1691 C CA . MET A 1 207 ? -7.474 2.277 3.161 1.00 93.38 207 MET A CA 1
ATOM 1692 C C . MET A 1 207 ? -8.606 1.703 4.020 1.00 93.38 207 MET A C 1
ATOM 1694 O O . MET A 1 207 ? -9.567 1.173 3.459 1.00 93.38 207 MET A O 1
ATOM 1698 N N . PHE A 1 208 ? -8.509 1.789 5.349 1.00 93.75 208 PHE A N 1
ATOM 1699 C CA . PHE A 1 208 ? -9.350 1.015 6.260 1.00 93.75 208 PHE A CA 1
ATOM 1700 C C . PHE A 1 208 ? -9.716 1.787 7.532 1.00 93.75 208 PHE A C 1
ATOM 1702 O O . PHE A 1 208 ? -8.853 2.364 8.189 1.00 93.75 208 PHE A O 1
ATOM 1709 N N . SER A 1 209 ? -10.987 1.704 7.929 1.00 92.50 209 SER A N 1
ATOM 1710 C CA . SER A 1 209 ? -11.483 2.191 9.224 1.00 92.50 209 SER A CA 1
ATOM 1711 C C . SER A 1 209 ? -11.426 1.131 10.330 1.00 92.50 209 SER A C 1
ATOM 1713 O O . SER A 1 209 ? -11.479 1.469 11.507 1.00 92.50 209 SER A O 1
ATOM 1715 N N . TYR A 1 210 ? -11.299 -0.150 9.967 1.00 95.38 210 TYR A N 1
ATOM 1716 C CA . TYR A 1 210 ? -11.211 -1.275 10.896 1.00 95.38 210 TYR A CA 1
ATOM 1717 C C . TYR A 1 210 ? -10.370 -2.407 10.289 1.00 95.38 210 TYR A C 1
ATOM 1719 O O . TYR A 1 210 ? -10.748 -2.991 9.267 1.00 95.38 210 TYR A O 1
ATOM 1727 N N . PHE A 1 211 ? -9.189 -2.676 10.853 1.00 96.81 211 PHE A N 1
ATOM 1728 C CA . PHE A 1 211 ? -8.213 -3.599 10.258 1.00 96.81 211 PHE A CA 1
ATOM 1729 C C . PHE A 1 211 ? -7.183 -4.121 11.262 1.00 96.81 211 PHE A C 1
ATOM 1731 O O . PHE A 1 211 ? -6.844 -3.452 12.230 1.00 96.81 211 PHE A O 1
ATOM 1738 N N . TYR A 1 212 ? -6.623 -5.297 10.993 1.00 97.50 212 TYR A N 1
ATOM 1739 C CA . TYR A 1 212 ? -5.457 -5.811 11.706 1.00 97.50 212 TYR A CA 1
ATOM 1740 C C . TYR A 1 212 ? -4.148 -5.293 11.107 1.00 97.50 212 TYR A C 1
ATOM 1742 O O . TYR A 1 212 ? -3.983 -5.280 9.881 1.00 97.50 212 TYR A O 1
ATOM 1750 N N . ARG A 1 213 ? -3.173 -5.001 11.972 1.00 96.00 213 ARG A N 1
ATOM 1751 C CA . ARG A 1 213 ? -1.755 -4.850 11.626 1.00 96.00 213 ARG A CA 1
ATOM 1752 C C . ARG A 1 213 ? -0.914 -5.745 12.535 1.00 96.00 213 ARG A C 1
ATOM 1754 O O . ARG A 1 213 ? -0.646 -5.428 13.685 1.00 96.00 213 ARG A O 1
ATOM 1761 N N . GLY A 1 214 ? -0.463 -6.876 12.002 1.00 94.50 214 GLY A N 1
ATOM 1762 C CA . GLY A 1 214 ? 0.183 -7.909 12.801 1.00 94.50 214 GLY A CA 1
ATOM 1763 C C . GLY A 1 214 ? -0.832 -8.550 13.746 1.00 94.50 214 GLY A C 1
ATOM 1764 O O . GLY A 1 214 ? -1.780 -9.188 13.289 1.00 94.50 214 GLY A O 1
ATOM 1765 N N . THR A 1 215 ? -0.614 -8.407 15.047 1.00 93.75 215 THR A N 1
ATOM 1766 C CA . THR A 1 215 ? -1.532 -8.873 16.098 1.00 93.75 215 THR A CA 1
ATOM 1767 C C . THR A 1 215 ? -2.555 -7.823 16.498 1.00 93.75 215 THR A C 1
ATOM 1769 O O . THR A 1 215 ? -3.632 -8.185 16.972 1.00 93.75 215 THR A O 1
ATOM 1772 N N . ASP A 1 216 ? -2.229 -6.553 16.280 1.00 96.50 216 ASP A N 1
ATOM 1773 C CA . ASP A 1 216 ? -3.002 -5.439 16.798 1.00 96.50 216 ASP A CA 1
ATOM 1774 C C . ASP A 1 216 ? -4.196 -5.197 15.890 1.00 96.50 216 ASP A C 1
ATOM 1776 O O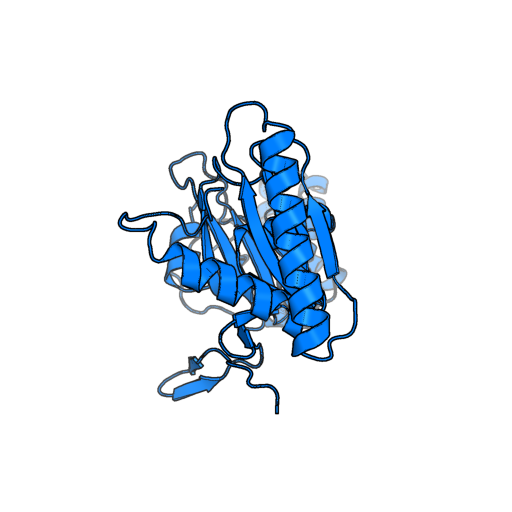 . ASP A 1 216 ? -4.093 -5.253 14.658 1.00 96.50 216 ASP A O 1
ATOM 1780 N N . LEU A 1 217 ? -5.341 -4.929 16.504 1.00 97.25 217 LEU A N 1
ATOM 1781 C CA . LEU A 1 217 ? -6.531 -4.501 15.793 1.00 97.25 217 LEU A CA 1
ATOM 1782 C C . LEU A 1 217 ? -6.653 -2.990 15.903 1.00 97.25 217 LEU A C 1
ATOM 1784 O O . LEU A 1 217 ? -6.453 -2.431 16.975 1.00 97.25 217 LEU A O 1
ATOM 1788 N N . HIS A 1 218 ? -6.981 -2.346 14.794 1.00 97.38 218 HIS A N 1
ATOM 1789 C CA . HIS A 1 218 ? -7.086 -0.903 14.671 1.00 97.38 218 HIS A CA 1
ATOM 1790 C C . HIS A 1 218 ? -8.526 -0.526 14.345 1.00 97.38 218 HIS A C 1
ATOM 1792 O O . HIS A 1 218 ? -9.151 -1.152 13.485 1.00 97.38 218 HIS A O 1
ATOM 1798 N N . ILE A 1 219 ? -9.023 0.527 14.988 1.00 95.69 219 ILE A N 1
ATOM 1799 C CA . ILE A 1 219 ? -10.266 1.220 14.646 1.00 95.69 219 ILE A CA 1
ATOM 1800 C C . ILE A 1 219 ? -9.965 2.709 14.456 1.00 95.69 219 ILE A C 1
ATOM 1802 O O . ILE A 1 219 ? -9.258 3.319 15.259 1.00 95.69 219 ILE A O 1
ATOM 1806 N N . VAL A 1 220 ? -10.479 3.291 13.376 1.00 92.81 220 VAL A N 1
ATOM 1807 C CA . VAL A 1 220 ? -10.229 4.677 12.975 1.00 92.81 220 VAL A CA 1
ATOM 1808 C C . VAL A 1 220 ? -11.553 5.423 12.894 1.00 92.81 220 VAL A C 1
ATOM 1810 O O . VAL A 1 220 ? -12.460 5.026 12.162 1.00 92.81 220 VAL A O 1
ATOM 1813 N N . PHE A 1 221 ? -11.626 6.534 13.613 1.00 87.69 221 PHE A N 1
ATOM 1814 C CA . PHE A 1 221 ? -12.711 7.503 13.564 1.00 87.69 221 PHE A CA 1
ATOM 1815 C C . PHE A 1 221 ? -12.244 8.718 12.766 1.00 87.69 221 PHE A C 1
ATOM 1817 O O . PHE A 1 221 ? -11.155 9.237 13.016 1.00 87.69 221 PHE A O 1
ATOM 1824 N N . GLY A 1 222 ? -13.038 9.151 11.787 1.00 81.38 222 GLY A N 1
ATOM 1825 C CA . GLY A 1 222 ? -12.800 10.413 11.092 1.00 81.38 222 GLY A CA 1
ATOM 1826 C C . GLY A 1 222 ? -13.483 11.538 11.850 1.00 81.38 222 GLY A C 1
ATOM 1827 O O . GLY A 1 222 ? -14.669 11.431 12.138 1.00 81.38 222 GLY A O 1
ATOM 1828 N N . VAL A 1 223 ? -12.742 12.590 12.186 1.00 77.88 223 VAL A N 1
ATOM 1829 C CA . VAL A 1 223 ? -13.337 13.829 12.683 1.00 77.88 223 VAL A CA 1
ATOM 1830 C C . VAL A 1 223 ? -13.459 14.781 11.502 1.00 77.88 223 VAL A C 1
ATOM 1832 O O . VAL A 1 223 ? -12.447 15.293 11.024 1.00 77.88 223 VAL A O 1
ATOM 1835 N N . ASP A 1 224 ? -14.691 14.982 11.035 1.00 72.06 224 ASP A N 1
ATOM 1836 C CA . ASP A 1 224 ? -15.026 15.818 9.873 1.00 72.06 224 ASP A CA 1
ATOM 1837 C C . ASP A 1 224 ? -15.459 17.246 10.278 1.00 72.06 224 ASP A C 1
ATOM 1839 O O . ASP A 1 224 ? -15.906 18.022 9.435 1.00 72.06 224 ASP A O 1
ATOM 1843 N N . GLU A 1 225 ? -15.328 17.618 11.558 1.00 69.88 225 GLU A N 1
ATOM 1844 C CA . GLU A 1 225 ? -15.745 18.936 12.051 1.00 69.88 225 GLU A CA 1
ATOM 1845 C C . GLU A 1 225 ? -14.869 20.046 11.445 1.00 69.88 225 GLU A C 1
ATOM 1847 O O . GLU A 1 225 ? -13.657 20.101 11.660 1.00 69.88 225 GLU A O 1
ATOM 1852 N N . GLU A 1 226 ? -15.480 20.953 10.683 1.00 64.94 226 GLU A N 1
ATOM 1853 C CA . GLU A 1 226 ? -14.775 22.083 10.059 1.00 64.94 226 GLU A CA 1
ATOM 1854 C C . GLU A 1 226 ? -14.443 23.200 11.070 1.00 64.94 226 GLU A C 1
ATOM 1856 O O . GLU A 1 226 ? -13.598 24.053 10.791 1.00 64.94 226 GLU A O 1
ATOM 1861 N N . ASN A 1 227 ? -15.082 23.184 12.247 1.00 68.38 227 ASN A N 1
ATOM 1862 C CA . ASN A 1 227 ? -14.878 24.136 13.341 1.00 68.38 227 ASN A CA 1
ATOM 1863 C C . ASN A 1 227 ? -14.067 23.532 14.503 1.00 68.38 227 ASN A C 1
ATOM 1865 O O . ASN A 1 227 ? -13.726 22.350 14.523 1.00 68.38 227 ASN A O 1
ATOM 1869 N N . ASP A 1 228 ? -13.777 24.350 15.518 1.00 76.12 228 ASP A N 1
ATOM 1870 C CA . ASP A 1 228 ? -13.129 23.877 16.742 1.00 76.12 228 ASP A CA 1
ATOM 1871 C C . ASP A 1 228 ? -13.979 22.806 17.448 1.00 76.12 228 ASP A C 1
ATOM 1873 O O . ASP A 1 228 ? -15.151 23.021 17.777 1.00 76.12 228 ASP A O 1
ATOM 1877 N N . ILE A 1 229 ? -13.365 21.659 17.751 1.00 75.75 229 ILE A N 1
ATOM 1878 C CA . ILE A 1 229 ? -14.002 20.595 18.532 1.00 75.75 229 ILE A CA 1
ATOM 1879 C C . ILE A 1 229 ? -14.213 21.105 19.961 1.00 75.75 229 ILE A C 1
ATOM 1881 O O . ILE A 1 229 ? -13.259 21.447 20.668 1.00 75.75 229 ILE A O 1
ATOM 1885 N N . LYS A 1 230 ? -15.466 21.118 20.427 1.00 84.00 230 LYS A N 1
ATOM 1886 C CA . LYS A 1 230 ? -15.781 21.499 21.810 1.00 84.00 230 LYS A CA 1
ATOM 1887 C C . LYS A 1 230 ? -15.115 20.535 22.790 1.00 84.00 230 LYS A C 1
ATOM 1889 O O . LYS A 1 230 ? -15.286 19.320 22.686 1.00 84.00 230 LYS A O 1
ATOM 1894 N N . TYR A 1 231 ? -14.431 21.091 23.791 1.00 86.44 231 TYR A N 1
ATOM 1895 C CA . TYR A 1 231 ? -13.747 20.312 24.827 1.00 86.44 231 TYR A CA 1
ATOM 1896 C C . TYR A 1 231 ? -14.667 19.278 25.489 1.00 86.44 231 TYR A C 1
ATOM 1898 O O . TYR A 1 231 ? -14.282 18.119 25.620 1.00 86.44 231 TYR A O 1
ATOM 1906 N N . ASP A 1 232 ? -15.895 19.667 25.844 1.00 88.81 232 ASP A N 1
ATOM 1907 C CA . ASP A 1 232 ? -16.839 18.772 26.520 1.00 88.81 232 ASP A CA 1
ATOM 1908 C C . ASP A 1 232 ? -17.244 17.579 25.645 1.00 88.81 232 ASP A C 1
ATOM 1910 O O . ASP A 1 232 ? -17.298 16.456 26.142 1.00 88.81 232 ASP A O 1
ATOM 1914 N N . SER A 1 233 ? -17.453 17.786 24.341 1.00 84.25 233 SER A N 1
ATOM 1915 C CA . SER A 1 233 ? -17.746 16.706 23.388 1.00 84.25 233 SER A CA 1
ATOM 1916 C C . SER A 1 233 ? -16.560 15.751 23.254 1.00 84.25 233 SER A C 1
ATOM 1918 O O . SER A 1 233 ? -16.720 14.534 23.332 1.00 84.25 233 SER A O 1
ATOM 1920 N N . PHE A 1 234 ? -15.345 16.295 23.136 1.00 84.25 234 PHE A N 1
ATOM 1921 C CA . PHE A 1 234 ? -14.132 15.484 23.058 1.00 84.25 234 PHE A CA 1
ATOM 1922 C C . PHE A 1 234 ? -13.863 14.706 24.355 1.00 84.25 234 PHE A C 1
ATOM 1924 O O . PHE A 1 234 ? -13.419 13.556 24.314 1.00 84.25 234 PHE A O 1
ATOM 1931 N N . LYS A 1 235 ? -14.153 15.302 25.518 1.00 88.81 235 LYS A N 1
ATOM 1932 C CA . LYS A 1 235 ? -14.062 14.629 26.816 1.00 88.81 235 LYS A CA 1
ATOM 1933 C C . LYS A 1 235 ? -15.094 13.507 26.928 1.00 88.81 235 LYS A C 1
ATOM 1935 O O . LYS A 1 235 ? -14.727 12.402 27.307 1.00 88.81 235 LYS A O 1
ATOM 1940 N N . GLN A 1 236 ? -16.353 13.763 26.571 1.00 89.88 236 GLN A N 1
ATOM 1941 C CA . GLN A 1 236 ? -17.414 12.750 26.594 1.00 89.88 236 GLN A CA 1
ATOM 1942 C C . GLN A 1 236 ? -17.077 11.556 25.700 1.00 89.88 236 GLN A C 1
ATOM 1944 O O . GLN A 1 236 ? -17.236 10.413 26.124 1.00 89.88 236 GLN A O 1
ATOM 1949 N N . PHE A 1 237 ? -16.548 11.811 24.501 1.00 87.50 237 PHE A N 1
ATOM 1950 C CA . PHE A 1 237 ? -16.066 10.757 23.614 1.00 87.50 237 PHE A CA 1
ATOM 1951 C C . PHE A 1 237 ? -14.967 9.911 24.273 1.00 87.50 237 PHE A C 1
ATOM 1953 O O . PHE A 1 237 ? -15.054 8.683 24.289 1.00 87.50 237 PHE A O 1
ATOM 1960 N N . GLN A 1 238 ? -13.958 10.550 24.872 1.00 89.81 238 GLN A N 1
ATOM 1961 C CA . GLN A 1 238 ? -12.882 9.836 25.565 1.00 89.81 238 GLN A CA 1
ATOM 1962 C C . GLN A 1 238 ? -13.387 9.027 26.765 1.00 89.81 238 GLN A C 1
ATOM 1964 O O . GLN A 1 238 ? -13.011 7.864 26.904 1.00 89.81 238 GLN A O 1
ATOM 1969 N N . ASP A 1 239 ? -14.252 9.607 27.601 1.00 92.62 239 ASP A N 1
ATOM 1970 C CA . ASP A 1 239 ? -14.843 8.925 28.757 1.00 92.62 239 ASP A CA 1
ATOM 1971 C C . ASP A 1 239 ? -15.655 7.698 28.315 1.00 92.62 239 ASP A C 1
ATOM 1973 O O . ASP A 1 239 ? -15.575 6.636 28.935 1.00 92.62 239 ASP A O 1
ATOM 1977 N N . TYR A 1 240 ? -16.404 7.823 27.216 1.00 92.25 240 TYR A N 1
ATOM 1978 C CA . TYR A 1 240 ? -17.197 6.737 26.652 1.00 92.25 240 TYR A CA 1
ATOM 1979 C C . TYR A 1 240 ? -16.322 5.588 26.137 1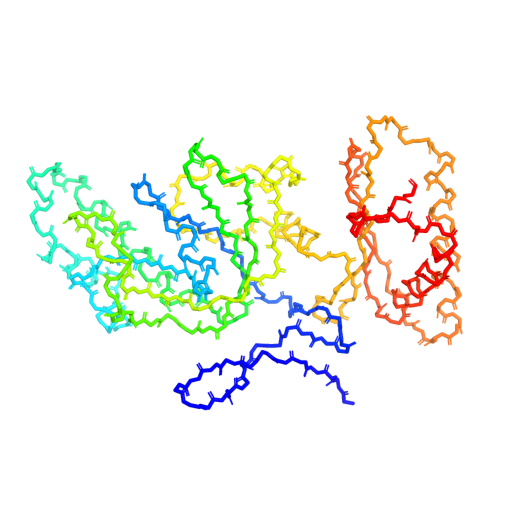.00 92.25 240 TYR A C 1
ATOM 1981 O O . TYR A 1 240 ? -16.531 4.433 26.517 1.00 92.25 240 TYR A O 1
ATOM 1989 N N . ILE A 1 241 ? -15.295 5.891 25.335 1.00 93.25 241 ILE A N 1
ATOM 1990 C CA . ILE A 1 241 ? -14.345 4.879 24.850 1.00 93.25 241 ILE A CA 1
ATOM 1991 C C . ILE A 1 241 ? -13.609 4.216 26.021 1.00 93.25 241 ILE A C 1
ATOM 1993 O O . ILE A 1 241 ? -13.450 2.993 26.037 1.00 93.25 241 ILE A O 1
ATOM 1997 N N . TYR A 1 242 ? -13.207 4.992 27.032 1.00 93.56 242 TYR A N 1
ATOM 1998 C CA . TYR A 1 242 ? -12.564 4.463 28.232 1.00 93.56 242 TYR A CA 1
ATOM 1999 C C . TYR A 1 242 ? -13.485 3.508 29.003 1.00 93.56 242 TYR A C 1
ATOM 2001 O O . TYR A 1 242 ? -13.062 2.412 29.374 1.00 93.56 242 TYR A O 1
ATOM 2009 N N . ALA A 1 243 ? -14.758 3.869 29.186 1.00 94.00 243 ALA A N 1
ATOM 2010 C CA . ALA A 1 243 ? -15.735 3.010 29.849 1.00 94.00 243 ALA A CA 1
ATOM 2011 C C . ALA A 1 243 ? -15.926 1.677 29.105 1.00 94.00 243 ALA A C 1
ATOM 2013 O O . ALA A 1 243 ? -15.946 0.618 29.736 1.00 94.00 243 ALA A O 1
ATOM 2014 N N . LEU A 1 244 ? -16.006 1.703 27.770 1.00 93.94 244 LEU A N 1
ATOM 2015 C CA . LEU A 1 244 ? -16.089 0.484 26.958 1.00 93.94 244 LEU A CA 1
ATOM 2016 C C . LEU A 1 244 ? -14.825 -0.376 27.074 1.00 93.94 244 LEU A C 1
ATOM 2018 O O . LEU A 1 244 ? -14.917 -1.601 27.144 1.00 93.94 244 LEU A O 1
ATOM 2022 N N . LYS A 1 245 ? -13.648 0.250 27.138 1.00 93.81 245 LYS A N 1
ATOM 2023 C CA . LYS A 1 245 ? -12.372 -0.443 27.333 1.00 93.81 245 LYS A CA 1
ATOM 2024 C C . LYS A 1 245 ? -12.302 -1.152 28.693 1.00 93.81 245 LYS A C 1
ATOM 2026 O O . LYS A 1 245 ? -11.922 -2.320 28.738 1.00 93.81 245 LYS A O 1
ATOM 2031 N N . GLU A 1 246 ? -12.732 -0.516 29.783 1.00 94.00 246 GLU A N 1
ATOM 2032 C CA . GLU A 1 246 ? -12.783 -1.153 31.114 1.00 94.00 246 GLU A CA 1
ATOM 2033 C C . GLU A 1 246 ? -13.805 -2.307 31.172 1.00 94.00 246 GLU A C 1
ATOM 2035 O O . GLU A 1 246 ? -13.545 -3.364 31.760 1.00 94.00 246 GLU A O 1
ATOM 2040 N N . GLN A 1 247 ? -14.947 -2.166 30.491 1.00 91.56 247 GLN A N 1
ATOM 2041 C CA . GLN A 1 247 ? -15.896 -3.272 30.323 1.00 91.56 247 GLN A CA 1
ATOM 2042 C C . GLN A 1 247 ? -15.277 -4.433 29.536 1.00 91.56 247 GLN A C 1
ATOM 2044 O O . GLN A 1 247 ? -15.429 -5.592 29.916 1.00 91.56 247 GLN A O 1
ATOM 2049 N N . ALA A 1 248 ? -14.536 -4.147 28.466 1.00 91.44 248 ALA A N 1
ATOM 2050 C CA . ALA A 1 248 ? -13.879 -5.186 27.689 1.00 91.44 248 ALA A CA 1
ATOM 2051 C C . ALA A 1 248 ? -12.823 -5.938 28.515 1.00 91.44 248 ALA A C 1
ATOM 2053 O O . ALA A 1 248 ? -12.777 -7.165 28.450 1.00 91.44 248 ALA A O 1
ATOM 2054 N N . LEU A 1 249 ? -12.018 -5.238 29.324 1.00 90.38 249 LEU A N 1
ATOM 2055 C CA . LEU A 1 249 ? -11.037 -5.867 30.218 1.00 90.38 249 LEU A CA 1
ATOM 2056 C C . LEU A 1 249 ? -11.695 -6.832 31.207 1.00 90.38 249 LEU A C 1
ATOM 2058 O O . LEU A 1 249 ? -11.218 -7.954 31.375 1.00 90.38 249 LEU A O 1
ATOM 2062 N N . SER A 1 250 ? -12.809 -6.417 31.812 1.00 87.25 250 SER A N 1
ATOM 2063 C CA . SER A 1 250 ? -13.533 -7.248 32.780 1.00 87.25 250 SER A CA 1
ATOM 2064 C C . SER A 1 250 ? -14.251 -8.441 32.137 1.00 87.25 250 SER A C 1
ATOM 2066 O O . SER A 1 250 ? -14.234 -9.530 32.700 1.00 87.25 250 SER A O 1
ATOM 2068 N N . ILE A 1 251 ? -14.847 -8.274 30.950 1.00 83.94 251 ILE A N 1
ATOM 2069 C CA . ILE A 1 251 ? -15.658 -9.318 30.294 1.00 83.94 251 ILE A CA 1
ATOM 2070 C C . ILE A 1 251 ? -14.811 -10.286 29.455 1.00 83.94 251 ILE A C 1
ATOM 2072 O O . ILE A 1 251 ? -15.170 -11.453 29.303 1.00 83.94 251 ILE A O 1
ATOM 2076 N N . LYS A 1 252 ? -13.723 -9.814 28.837 1.00 80.31 252 LYS A N 1
ATOM 2077 C CA . LYS A 1 252 ? -12.958 -10.588 27.840 1.00 80.31 252 LYS A CA 1
ATOM 2078 C C . LYS A 1 252 ? -11.657 -11.180 28.369 1.00 80.31 252 LYS A C 1
ATOM 2080 O O . LYS A 1 252 ? -10.980 -11.872 27.594 1.00 80.31 252 LYS A O 1
ATOM 2085 N N . GLU A 1 253 ? -11.308 -10.894 29.626 1.00 80.19 253 GLU A N 1
ATOM 2086 C CA . GLU A 1 253 ? -10.016 -11.246 30.232 1.00 80.19 253 GLU A CA 1
ATOM 2087 C C . GLU A 1 253 ? -8.868 -10.873 29.279 1.00 80.19 253 GLU A C 1
ATOM 2089 O O . GLU A 1 253 ? -8.052 -11.701 28.864 1.00 80.19 253 GLU A O 1
ATOM 2094 N N . ALA A 1 254 ? -8.910 -9.635 28.786 1.00 80.81 254 ALA A N 1
ATOM 2095 C CA . ALA A 1 254 ? -7.936 -9.124 27.835 1.00 80.81 254 ALA A CA 1
ATOM 2096 C C . ALA A 1 254 ? -6.755 -8.491 28.578 1.00 80.81 254 ALA A C 1
ATOM 2098 O O . ALA A 1 254 ? -6.919 -7.893 29.640 1.00 80.81 254 ALA A O 1
ATOM 2099 N N . GLU A 1 255 ? -5.563 -8.598 27.999 1.00 85.56 255 GLU A N 1
ATOM 2100 C CA . GLU A 1 255 ? -4.428 -7.795 28.440 1.00 85.56 255 GLU A CA 1
ATOM 2101 C C . GLU A 1 255 ? -4.707 -6.320 28.132 1.00 85.56 255 GLU A C 1
ATOM 2103 O O . GLU A 1 255 ? -5.252 -5.996 27.073 1.00 85.56 255 GLU A O 1
ATOM 2108 N N . ASN A 1 256 ? -4.342 -5.430 29.058 1.00 90.75 256 ASN A N 1
ATOM 2109 C CA . ASN A 1 256 ? -4.526 -3.989 28.909 1.00 90.75 256 ASN A CA 1
ATOM 2110 C C . ASN A 1 256 ? -3.484 -3.382 27.959 1.00 90.75 256 ASN A C 1
ATOM 2112 O O . ASN A 1 256 ? -2.606 -2.631 28.375 1.00 90.75 256 ASN A O 1
ATOM 2116 N N . ASP A 1 257 ? -3.622 -3.718 26.682 1.00 93.25 257 ASP A N 1
ATOM 2117 C CA . ASP A 1 257 ? -2.934 -3.091 25.563 1.00 93.25 257 ASP A CA 1
ATOM 2118 C C . ASP A 1 257 ? -3.964 -2.339 24.712 1.00 93.25 257 ASP A C 1
ATOM 2120 O O . ASP A 1 257 ? -4.741 -2.933 23.960 1.00 93.25 257 ASP A O 1
ATOM 2124 N N . PHE A 1 258 ? -4.028 -1.023 24.906 1.00 94.19 258 PHE A N 1
ATOM 2125 C CA . PHE A 1 258 ? -4.977 -0.138 24.242 1.00 94.19 258 PHE A CA 1
ATOM 2126 C C . PHE A 1 258 ? -4.363 1.255 24.109 1.00 94.19 258 PHE A C 1
ATOM 2128 O O . PHE A 1 258 ? -4.153 1.960 25.096 1.00 94.19 258 PHE A O 1
ATOM 2135 N N . ASN A 1 259 ? -4.066 1.640 22.876 1.00 95.00 259 ASN A N 1
ATOM 2136 C CA . ASN A 1 259 ? -3.306 2.829 22.528 1.00 95.00 259 ASN A CA 1
ATOM 2137 C C . ASN A 1 259 ? -4.143 3.760 21.650 1.00 95.00 259 ASN A C 1
ATOM 2139 O O . ASN A 1 259 ? -5.053 3.318 20.950 1.00 95.00 259 ASN A O 1
ATOM 2143 N N . ILE A 1 260 ? -3.796 5.049 21.654 1.00 92.94 260 ILE A N 1
ATOM 2144 C CA . ILE A 1 260 ? -4.438 6.082 20.837 1.00 92.94 260 ILE A CA 1
ATOM 2145 C C . ILE A 1 260 ? -3.398 6.855 20.019 1.00 92.94 260 ILE A C 1
ATOM 2147 O O . ILE A 1 260 ? -2.328 7.215 20.513 1.00 92.94 260 ILE A O 1
ATOM 2151 N N . LYS A 1 261 ? -3.731 7.149 18.762 1.00 89.50 261 LYS A N 1
ATOM 2152 C CA . LYS A 1 261 ? -3.081 8.160 17.923 1.00 89.50 261 LYS A CA 1
ATOM 2153 C C . LYS A 1 261 ? -4.146 9.150 17.470 1.00 89.50 261 LYS A C 1
ATOM 2155 O O . LYS A 1 261 ? -5.064 8.777 16.750 1.00 89.50 261 LYS A O 1
ATOM 2160 N N . ALA A 1 262 ? -4.012 10.411 17.863 1.00 82.94 262 ALA A N 1
ATOM 2161 C CA . ALA A 1 262 ? -4.930 11.471 17.462 1.00 82.94 262 ALA A CA 1
ATOM 2162 C C . ALA A 1 262 ? -4.169 12.570 16.719 1.00 82.94 262 ALA A C 1
ATOM 2164 O O . ALA A 1 262 ? -3.101 13.000 17.165 1.00 82.94 262 ALA A O 1
ATOM 2165 N N . ASN A 1 263 ? -4.722 13.031 15.597 1.00 73.31 263 ASN A N 1
ATOM 2166 C CA . ASN A 1 263 ? -4.304 14.299 15.016 1.00 73.31 263 ASN A CA 1
ATOM 2167 C C . ASN A 1 263 ? -5.098 15.426 15.690 1.00 73.31 263 ASN A C 1
ATOM 2169 O O . ASN A 1 263 ? -6.322 15.400 15.685 1.00 73.31 263 ASN A O 1
ATOM 2173 N N . ILE A 1 264 ? -4.406 16.389 16.303 1.00 62.53 264 ILE A N 1
ATOM 2174 C CA . ILE A 1 264 ? -5.039 17.453 17.108 1.00 62.53 264 ILE A CA 1
ATOM 2175 C C . ILE A 1 264 ? -5.727 18.499 16.208 1.00 62.53 264 ILE A C 1
ATOM 2177 O O . ILE A 1 264 ? -6.571 19.260 16.667 1.00 62.53 264 ILE A O 1
ATOM 2181 N N . GLN A 1 265 ? -5.371 18.543 14.923 1.00 64.31 265 GLN A N 1
ATOM 2182 C CA . GLN A 1 265 ? -5.980 19.444 13.948 1.00 64.31 265 GLN A CA 1
ATOM 2183 C C . GLN A 1 265 ? -7.216 18.792 13.323 1.00 64.31 265 GLN A C 1
ATOM 2185 O O . GLN A 1 265 ? -7.106 17.704 12.758 1.00 64.31 265 GLN A O 1
ATOM 2190 N N . SER A 1 266 ? -8.359 19.477 13.415 1.00 60.28 266 SER A N 1
ATOM 2191 C CA . SER A 1 266 ? -9.581 19.121 12.692 1.00 60.28 266 SER A CA 1
ATOM 2192 C C . SER A 1 266 ? -9.558 19.717 11.275 1.00 60.28 266 SER A C 1
ATOM 2194 O O . SER A 1 266 ? -9.093 20.852 11.118 1.00 60.28 266 SER A O 1
ATOM 2196 N N . PRO A 1 267 ? -10.031 18.996 10.243 1.00 70.44 267 PRO A N 1
ATOM 2197 C CA . PRO A 1 267 ? -10.449 17.593 10.269 1.00 70.44 267 PRO A CA 1
ATOM 2198 C C . PRO A 1 267 ? -9.255 16.636 10.407 1.00 70.44 267 PRO A C 1
ATOM 2200 O O . PRO A 1 267 ? -8.169 16.880 9.870 1.00 70.44 267 PRO A O 1
ATOM 2203 N N . GLY A 1 268 ? -9.448 15.520 11.112 1.00 77.06 268 GLY A N 1
ATOM 2204 C CA . GLY A 1 268 ? -8.357 14.593 11.401 1.00 77.06 268 GLY A CA 1
ATOM 2205 C C . GLY A 1 268 ? -8.797 13.250 11.986 1.00 77.06 268 GLY A C 1
ATOM 2206 O O . GLY A 1 268 ? -9.843 13.154 12.621 1.00 77.06 268 GLY A O 1
ATOM 2207 N N . PRO A 1 269 ? -8.015 12.177 11.785 1.00 86.56 269 PRO A N 1
ATOM 2208 C CA . PRO A 1 269 ? -8.367 10.872 12.317 1.00 86.56 269 PRO A CA 1
ATOM 2209 C C . PRO A 1 269 ? -7.997 10.727 13.800 1.00 86.56 269 PRO A C 1
ATOM 2211 O O . PRO A 1 269 ? -6.938 11.187 14.245 1.00 86.56 269 PRO A O 1
ATOM 2214 N N . ILE A 1 270 ? -8.829 9.979 14.524 1.00 89.69 270 ILE A N 1
ATOM 2215 C CA . ILE A 1 270 ? -8.516 9.392 15.829 1.00 89.69 270 ILE A CA 1
ATOM 2216 C C . ILE A 1 270 ? -8.471 7.875 15.656 1.00 89.69 270 ILE A C 1
ATOM 2218 O O . ILE A 1 270 ? -9.448 7.248 15.257 1.00 89.69 270 ILE A O 1
ATOM 2222 N N . GLU A 1 271 ? -7.324 7.277 15.945 1.00 93.19 271 GLU A N 1
ATOM 2223 C CA . GLU A 1 271 ? -7.073 5.847 15.803 1.00 93.19 271 GLU A CA 1
ATOM 2224 C C . GLU A 1 271 ? -6.854 5.224 17.181 1.00 93.19 271 GLU A C 1
ATOM 2226 O O . GLU A 1 271 ? -5.969 5.658 17.920 1.00 93.19 271 GLU A O 1
ATOM 2231 N N . PHE A 1 272 ? -7.624 4.184 17.500 1.00 95.50 272 PHE A N 1
ATOM 2232 C CA . PHE A 1 272 ? -7.373 3.315 18.647 1.00 95.50 272 PHE A CA 1
ATOM 2233 C C . PHE A 1 272 ? -6.865 1.962 18.164 1.00 95.50 272 PHE A C 1
ATOM 2235 O O . PHE A 1 272 ? -7.362 1.432 17.169 1.00 95.50 272 PHE A O 1
ATOM 2242 N N . PHE A 1 273 ? -5.880 1.400 18.860 1.00 97.12 273 PHE A N 1
ATOM 2243 C CA . PHE A 1 273 ? -5.280 0.128 18.471 1.00 97.12 273 PHE A CA 1
ATOM 2244 C C . PHE A 1 273 ? -4.672 -0.635 19.645 1.00 97.12 273 PHE A C 1
ATOM 2246 O O . PHE A 1 273 ? -4.330 -0.045 20.669 1.00 97.12 273 PHE A O 1
ATOM 2253 N N . GLY A 1 274 ? -4.524 -1.947 19.489 1.00 96.44 274 GLY A N 1
ATOM 2254 C CA . GLY A 1 274 ? -3.928 -2.830 20.491 1.00 96.44 274 GLY A CA 1
ATOM 2255 C C . GLY A 1 274 ? -4.640 -4.175 20.520 1.00 96.44 274 GLY A C 1
ATOM 2256 O O . GLY A 1 274 ? -4.957 -4.744 19.469 1.00 96.44 274 GLY A O 1
ATOM 2257 N N . ASN A 1 275 ? -4.945 -4.667 21.720 1.00 95.81 275 ASN A N 1
ATOM 2258 C CA . ASN A 1 275 ? -5.553 -5.973 21.927 1.00 95.81 275 ASN A CA 1
ATOM 2259 C C . ASN A 1 275 ? -6.881 -6.126 21.163 1.00 95.81 275 ASN A C 1
ATOM 2261 O O . ASN A 1 275 ? -7.861 -5.415 21.412 1.00 95.81 275 ASN A O 1
ATOM 2265 N N . ALA A 1 276 ? -6.934 -7.127 20.282 1.00 94.88 276 ALA A N 1
ATOM 2266 C CA . ALA A 1 276 ? -8.076 -7.383 19.410 1.00 94.88 276 ALA A CA 1
ATOM 2267 C C . ALA A 1 276 ? -9.405 -7.540 20.160 1.00 94.88 276 ALA A C 1
ATOM 2269 O O . ALA A 1 276 ? -10.413 -6.998 19.720 1.00 94.88 276 ALA A O 1
ATOM 2270 N N . LYS A 1 277 ? -9.412 -8.198 21.329 1.00 94.19 277 LYS A N 1
ATOM 2271 C CA . LYS A 1 277 ? -10.639 -8.417 22.112 1.00 94.19 277 LYS A CA 1
ATOM 2272 C C . LYS A 1 277 ? -11.254 -7.105 22.607 1.00 94.19 277 LYS A C 1
ATOM 2274 O O . LYS A 1 277 ? -12.477 -6.998 22.677 1.00 94.19 277 LYS A O 1
ATOM 2279 N N . ILE A 1 278 ? -10.414 -6.132 22.977 1.00 95.56 278 ILE A N 1
ATOM 2280 C CA . ILE A 1 278 ? -10.858 -4.813 23.449 1.00 95.56 278 ILE A CA 1
ATOM 2281 C C . ILE A 1 278 ? -11.447 -4.032 22.280 1.00 95.56 278 ILE A C 1
ATOM 2283 O O . ILE A 1 278 ? -12.572 -3.541 22.357 1.00 95.56 278 ILE A O 1
ATOM 2287 N N . ILE A 1 279 ? -10.703 -3.965 21.177 1.00 96.00 279 ILE A N 1
ATOM 2288 C CA . ILE A 1 279 ? -11.091 -3.192 19.998 1.00 96.00 279 ILE A CA 1
ATOM 2289 C C . ILE A 1 279 ? -12.357 -3.783 19.346 1.00 96.00 279 ILE A C 1
ATOM 2291 O O . ILE A 1 279 ? -13.258 -3.027 18.991 1.00 96.00 279 ILE A O 1
ATOM 2295 N N . GLU A 1 280 ? -12.489 -5.113 19.265 1.00 94.06 280 GLU A N 1
ATOM 2296 C CA . GLU A 1 280 ? -13.705 -5.797 18.790 1.00 94.06 280 GLU A CA 1
ATOM 2297 C C . GLU A 1 280 ? -14.926 -5.477 19.651 1.00 94.06 280 GLU A C 1
ATOM 2299 O O . GLU A 1 280 ? -16.014 -5.257 19.119 1.00 94.06 280 GLU A O 1
ATOM 2304 N N . TYR A 1 281 ? -14.761 -5.449 20.979 1.00 93.69 281 TYR A N 1
ATOM 2305 C CA . TYR A 1 281 ? -15.847 -5.110 21.897 1.00 93.69 281 TYR A CA 1
ATOM 2306 C C . TYR A 1 281 ? -16.338 -3.678 21.662 1.00 93.69 281 TYR A C 1
ATOM 2308 O O . TYR A 1 281 ? -17.540 -3.460 21.514 1.00 93.69 281 TYR A O 1
ATOM 2316 N N . ILE A 1 282 ? -15.408 -2.724 21.560 1.00 93.25 282 ILE A N 1
ATOM 2317 C CA . ILE A 1 282 ? -15.717 -1.317 21.275 1.00 93.25 282 ILE A CA 1
ATOM 2318 C C . ILE A 1 282 ? -16.404 -1.181 19.910 1.00 93.25 282 ILE A C 1
ATOM 2320 O O . ILE A 1 282 ? -17.471 -0.578 19.823 1.00 93.25 282 ILE A O 1
ATOM 2324 N N . TYR A 1 283 ? -15.834 -1.774 18.854 1.00 92.12 283 TYR A N 1
ATOM 2325 C CA . TYR A 1 283 ? -16.388 -1.713 17.498 1.00 92.12 283 TYR A CA 1
ATOM 2326 C C . TYR A 1 283 ? -17.814 -2.268 17.442 1.00 92.12 283 TYR A C 1
ATOM 2328 O O . TYR A 1 283 ? -18.711 -1.633 16.885 1.00 92.12 283 TYR A O 1
ATOM 2336 N N . LYS A 1 284 ? -18.044 -3.431 18.062 1.00 90.81 284 LYS A N 1
ATOM 2337 C CA . LYS A 1 284 ? -19.366 -4.055 18.139 1.00 90.81 284 LYS A CA 1
ATOM 2338 C C . LYS A 1 284 ? -20.370 -3.144 18.848 1.00 90.81 284 LYS A C 1
AT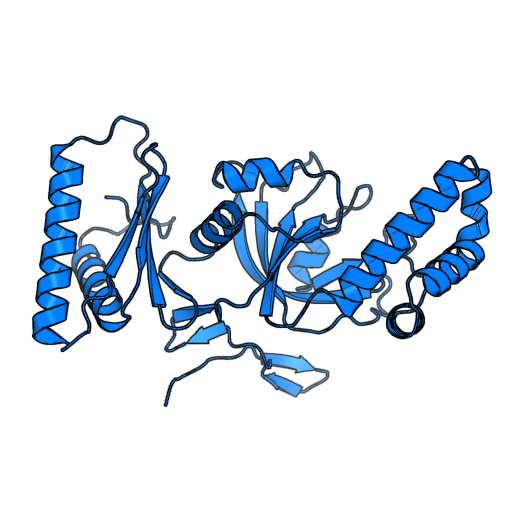OM 2340 O O . LYS A 1 284 ? -21.445 -2.901 18.318 1.00 90.81 284 LYS A O 1
ATOM 2345 N N . PHE A 1 285 ? -20.003 -2.589 20.002 1.00 90.06 285 PHE A N 1
ATOM 2346 C CA . PHE A 1 285 ? -20.899 -1.710 20.748 1.00 90.06 285 PHE A CA 1
ATOM 2347 C C . PHE A 1 285 ? -21.259 -0.450 19.946 1.00 90.06 285 PHE A C 1
ATOM 2349 O O . PHE A 1 285 ? -22.428 -0.081 19.871 1.00 90.06 285 PHE A O 1
ATOM 2356 N N . ILE A 1 286 ? -20.285 0.185 19.291 1.00 87.44 286 ILE A N 1
ATOM 2357 C CA . ILE A 1 286 ? -20.529 1.389 18.482 1.00 87.44 286 ILE A CA 1
ATOM 2358 C C . ILE A 1 286 ? -21.411 1.069 17.269 1.00 87.44 286 ILE A C 1
ATOM 2360 O O . ILE A 1 286 ? -22.354 1.802 16.982 1.00 87.44 286 ILE A O 1
ATOM 2364 N N . THR A 1 287 ? -21.148 -0.035 16.567 1.00 83.69 287 THR A N 1
ATOM 2365 C CA . THR A 1 287 ? -21.899 -0.430 15.359 1.00 83.69 287 THR A CA 1
ATOM 2366 C C . THR A 1 287 ? -23.325 -0.894 15.651 1.00 83.69 287 THR A C 1
ATOM 2368 O O . THR A 1 287 ? -24.232 -0.602 14.878 1.00 83.69 287 THR A O 1
ATOM 2371 N N . GLU A 1 288 ? -23.555 -1.576 16.772 1.00 81.69 288 GLU A N 1
ATOM 2372 C CA . GLU A 1 288 ? -24.893 -2.032 17.164 1.00 81.69 288 GLU A CA 1
ATOM 2373 C C . GLU A 1 288 ? -25.774 -0.877 17.657 1.00 81.69 288 GLU A C 1
ATOM 2375 O O . GLU A 1 288 ? -26.968 -0.859 17.368 1.00 81.69 288 GLU A O 1
ATOM 2380 N N . ASN A 1 289 ? -25.195 0.119 18.337 1.00 68.31 289 ASN A N 1
ATOM 2381 C CA . ASN A 1 289 ? -25.940 1.276 18.854 1.00 68.31 289 ASN A CA 1
ATOM 2382 C C . ASN A 1 289 ? -26.086 2.427 17.839 1.00 68.31 289 ASN A C 1
ATOM 2384 O O . ASN A 1 289 ? -26.875 3.341 18.051 1.00 68.31 289 ASN A O 1
ATOM 2388 N N . SER A 1 290 ? -25.356 2.399 16.723 1.00 59.34 290 SER A N 1
ATOM 2389 C CA . SER A 1 290 ? -25.469 3.391 15.639 1.00 59.34 290 SER A CA 1
ATOM 2390 C C . SER A 1 290 ? -26.487 3.015 14.557 1.00 59.34 290 SER A C 1
ATOM 2392 O O . SER A 1 290 ? -26.825 3.853 13.719 1.00 59.34 290 SER A O 1
ATOM 2394 N N . ALA A 1 291 ? -27.040 1.797 14.590 1.00 37.81 291 ALA A N 1
ATOM 2395 C CA . ALA A 1 291 ? -28.125 1.369 13.702 1.00 37.81 291 ALA A CA 1
ATOM 2396 C C . ALA A 1 291 ? -29.434 2.170 13.899 1.00 37.81 291 ALA A C 1
ATOM 2398 O O . ALA A 1 291 ? -30.309 2.122 13.037 1.00 37.81 291 ALA A O 1
ATOM 2399 N N . GLU A 1 292 ? -29.552 2.961 14.971 1.00 31.73 292 GLU A N 1
ATOM 2400 C CA . GLU A 1 292 ? -30.635 3.939 15.156 1.00 31.73 292 GLU A CA 1
ATOM 2401 C C . GLU A 1 292 ? -30.372 5.299 14.465 1.00 31.73 292 GLU A C 1
ATOM 2403 O O . GLU A 1 292 ? -31.261 6.145 14.441 1.00 31.73 292 GLU A O 1
ATOM 2408 N N . ILE A 1 293 ? -29.190 5.525 13.864 1.00 33.31 293 ILE A N 1
ATOM 2409 C CA . ILE A 1 293 ? -28.763 6.848 13.355 1.00 33.31 293 ILE A CA 1
ATOM 2410 C C . ILE A 1 293 ? -28.480 6.874 11.836 1.00 33.31 293 ILE A C 1
ATOM 2412 O O . ILE A 1 293 ? -28.429 7.951 11.244 1.00 33.31 293 ILE A O 1
ATOM 2416 N N . ILE A 1 294 ? -28.361 5.736 11.140 1.00 28.59 294 ILE A N 1
ATOM 2417 C CA . ILE A 1 294 ? -27.854 5.728 9.752 1.00 28.59 294 ILE A CA 1
ATOM 2418 C C . ILE A 1 294 ? -28.885 5.174 8.755 1.00 28.59 294 ILE A C 1
ATOM 2420 O O . ILE A 1 294 ? -28.816 4.028 8.317 1.00 28.59 294 ILE A O 1
ATOM 2424 N N . THR A 1 295 ? -29.811 6.030 8.313 1.00 26.50 295 THR A N 1
ATOM 2425 C CA . THR A 1 295 ? -30.409 5.921 6.971 1.00 26.50 295 THR A CA 1
ATOM 2426 C C . THR A 1 295 ? -29.868 7.048 6.097 1.00 26.50 295 THR A C 1
ATOM 2428 O O . THR A 1 295 ? -30.373 8.167 6.134 1.00 26.50 295 THR A O 1
ATOM 2431 N N . GLY A 1 296 ? -28.841 6.772 5.296 1.00 23.42 296 GLY A N 1
ATOM 2432 C CA . GLY A 1 296 ? -28.351 7.733 4.310 1.00 23.42 296 GLY A CA 1
ATOM 2433 C C . GLY A 1 296 ? -27.042 7.290 3.677 1.00 23.42 296 GLY A C 1
ATOM 2434 O O . GLY A 1 296 ? -26.059 7.072 4.367 1.00 23.42 296 GLY A O 1
ATOM 2435 N N . ASN A 1 297 ? -27.049 7.124 2.357 1.00 30.44 297 ASN A N 1
ATOM 2436 C CA . ASN A 1 297 ? -25.892 6.741 1.551 1.00 30.44 297 ASN A CA 1
ATOM 2437 C C . ASN A 1 297 ? -24.651 7.623 1.794 1.00 30.44 297 ASN A C 1
ATOM 2439 O O . ASN A 1 297 ? -24.769 8.833 1.966 1.00 30.44 297 ASN A O 1
ATOM 2443 N N . SER A 1 298 ? -23.484 7.006 1.570 1.00 34.84 298 SER A N 1
ATOM 2444 C CA . SER A 1 298 ? -22.124 7.568 1.478 1.00 34.84 298 SER A CA 1
ATOM 2445 C C . SER A 1 298 ? -21.334 7.701 2.789 1.00 34.84 298 SER A C 1
ATOM 2447 O O . SER A 1 298 ? -21.850 8.172 3.789 1.00 34.84 298 SER A O 1
ATOM 2449 N N . ARG A 1 299 ? -20.047 7.311 2.707 1.00 36.12 299 ARG A N 1
ATOM 2450 C CA . ARG A 1 299 ? -18.984 7.408 3.727 1.00 36.12 299 ARG A CA 1
ATOM 2451 C C . ARG A 1 299 ? -19.128 6.468 4.937 1.00 36.12 299 ARG A C 1
ATOM 2453 O O . ARG A 1 299 ? -19.863 6.732 5.871 1.00 36.12 299 ARG A O 1
ATOM 2460 N N . GLU A 1 300 ? -18.305 5.414 4.969 1.00 35.31 300 GLU A N 1
ATOM 2461 C CA . GLU A 1 300 ? -17.934 4.705 6.211 1.00 35.31 300 GLU A CA 1
ATOM 2462 C C . GLU A 1 300 ? -16.995 5.587 7.066 1.00 35.31 300 GLU A C 1
ATOM 2464 O O . GLU A 1 300 ? -15.860 5.214 7.365 1.00 35.31 300 GLU A O 1
ATOM 2469 N N . TYR A 1 301 ? -17.448 6.792 7.408 1.00 37.25 301 TYR A N 1
ATOM 2470 C CA . TYR A 1 301 ? -16.861 7.626 8.446 1.00 37.25 301 TYR A CA 1
ATOM 2471 C C . TYR A 1 301 ? -17.917 7.748 9.540 1.00 37.25 301 TYR A C 1
ATOM 2473 O O . TYR A 1 301 ? -19.051 8.150 9.287 1.00 37.25 301 TYR A O 1
ATOM 2481 N N . TRP A 1 302 ? -17.563 7.309 10.746 1.00 36.53 302 TRP A N 1
ATOM 2482 C CA . TRP A 1 302 ? -18.383 7.523 11.929 1.00 36.53 302 TRP A CA 1
ATOM 2483 C C . TRP A 1 302 ? -18.370 9.018 12.231 1.00 36.53 302 TRP A C 1
ATOM 2485 O O . TRP A 1 302 ? -17.384 9.514 12.769 1.00 36.53 302 TRP A O 1
ATOM 2495 N N . ASN A 1 303 ? -19.431 9.725 11.850 1.00 27.67 303 ASN A N 1
ATOM 2496 C CA . ASN A 1 303 ? -19.646 11.093 12.301 1.00 27.67 303 ASN A CA 1
ATOM 2497 C C . ASN A 1 303 ? -19.939 11.040 13.806 1.00 27.67 303 ASN A C 1
ATOM 2499 O O . ASN A 1 303 ? -20.939 10.443 14.214 1.00 27.67 303 ASN A O 1
ATOM 2503 N N . ILE A 1 304 ? -19.031 11.601 14.605 1.00 36.19 304 ILE A N 1
ATOM 2504 C CA . ILE A 1 304 ? -19.218 11.883 16.035 1.00 36.19 304 ILE A CA 1
ATOM 2505 C C . ILE A 1 304 ? -19.704 13.322 16.161 1.00 36.19 304 ILE A C 1
ATOM 2507 O O . ILE A 1 304 ? -19.091 14.182 15.492 1.00 36.19 304 ILE A O 1
#

Sequence (304 aa):
MENFQYLKIKKGNNYINTEVPIKKDGIYYLSGKERYWLVSSGKKEDLQNPFIEKGIIGIGWDKVTAEEVKISNKKELNNILAIKYQNLNKFKEPRVFKSYISATANKLLRFFNEIKLGDIIVLKDKSSSNSNSIYFGKVISKAEEYLEKDLYVDEIVGYCNKIIRVKWLKSVERTLIGAELKLILTSRHALSMIQNEKVKDEVNREMFSYFYRGTDLHIVFGVDEENDIKYDSFKQFQDYIYALKEQALSIKEAENDFNIKANIQSPGPIEFFGNAKIIEYIYKFITENSAEIITGNSREYWNI